Protein AF-A0A8B6CB28-F1 (afdb_monomer)

Structure (mmCIF, N/CA/C/O backbone):
data_AF-A0A8B6CB28-F1
#
_entry.id   AF-A0A8B6CB28-F1
#
loop_
_atom_site.group_PDB
_atom_site.id
_atom_site.type_symbol
_atom_site.label_atom_id
_atom_site.label_alt_id
_atom_site.label_comp_id
_atom_site.label_asym_id
_atom_site.label_entity_id
_atom_site.label_seq_id
_atom_site.pdbx_PDB_ins_code
_atom_site.Cartn_x
_atom_site.Cartn_y
_atom_site.Cartn_z
_atom_site.occupancy
_atom_site.B_iso_or_equiv
_atom_site.auth_seq_id
_atom_site.auth_comp_id
_atom_site.auth_asym_id
_atom_site.auth_atom_id
_atom_site.pdbx_PDB_model_num
ATOM 1 N N . ASN A 1 1 ? -16.140 3.407 -13.806 1.00 50.44 1 ASN A N 1
ATOM 2 C CA . ASN A 1 1 ? -14.870 2.655 -13.771 1.00 50.44 1 ASN A CA 1
ATOM 3 C C . ASN A 1 1 ? -13.727 3.597 -14.067 1.00 50.44 1 ASN A C 1
ATOM 5 O O . ASN A 1 1 ? -13.741 4.220 -15.118 1.00 50.44 1 ASN A O 1
ATOM 9 N N . GLN A 1 2 ? -12.810 3.762 -13.114 1.00 63.69 2 GLN A N 1
ATOM 10 C CA . GLN A 1 2 ? -11.542 4.458 -13.344 1.00 63.69 2 GLN A CA 1
ATOM 11 C C . GLN A 1 2 ? -10.572 3.518 -14.065 1.00 63.69 2 GLN A C 1
ATOM 13 O O . GLN A 1 2 ? -10.638 2.303 -13.870 1.00 63.69 2 GLN A O 1
ATOM 18 N N . THR A 1 3 ? -9.690 4.079 -14.887 1.00 70.19 3 THR A N 1
ATOM 19 C CA . THR A 1 3 ? -8.712 3.310 -15.660 1.00 70.19 3 THR A CA 1
ATOM 20 C C . THR A 1 3 ? -7.549 2.896 -14.762 1.00 70.19 3 THR A C 1
ATOM 22 O O . THR A 1 3 ? -6.880 3.745 -14.175 1.00 70.19 3 THR A O 1
ATOM 25 N N . GLN A 1 4 ? -7.318 1.589 -14.655 1.00 79.12 4 GLN A N 1
ATOM 26 C CA . GLN A 1 4 ? -6.137 1.024 -14.010 1.00 79.12 4 GLN A CA 1
ATOM 27 C C . GLN A 1 4 ? -4.908 1.263 -14.885 1.00 79.12 4 GLN A C 1
ATOM 29 O O . GLN A 1 4 ? -4.972 1.108 -16.107 1.00 79.12 4 GLN A O 1
ATOM 34 N N . THR A 1 5 ? -3.789 1.606 -14.261 1.00 82.12 5 THR A N 1
ATOM 35 C CA . THR A 1 5 ? -2.498 1.718 -14.938 1.00 82.12 5 THR A CA 1
ATOM 36 C C . THR A 1 5 ? -1.550 0.642 -14.430 1.00 82.12 5 THR A C 1
ATOM 38 O O . THR A 1 5 ? -1.685 0.162 -13.310 1.00 82.12 5 THR A O 1
ATOM 41 N N . ILE A 1 6 ? -0.584 0.240 -15.243 1.00 83.81 6 ILE A N 1
ATOM 42 C CA . ILE A 1 6 ? 0.462 -0.712 -14.875 1.00 83.81 6 ILE A CA 1
ATOM 43 C C . ILE A 1 6 ? 1.799 0.016 -14.921 1.00 83.81 6 ILE A C 1
ATOM 45 O O . ILE A 1 6 ? 2.093 0.733 -15.876 1.00 83.81 6 ILE A O 1
ATOM 49 N N . ALA A 1 7 ? 2.620 -0.173 -13.895 1.00 84.62 7 ALA A N 1
ATOM 50 C CA . ALA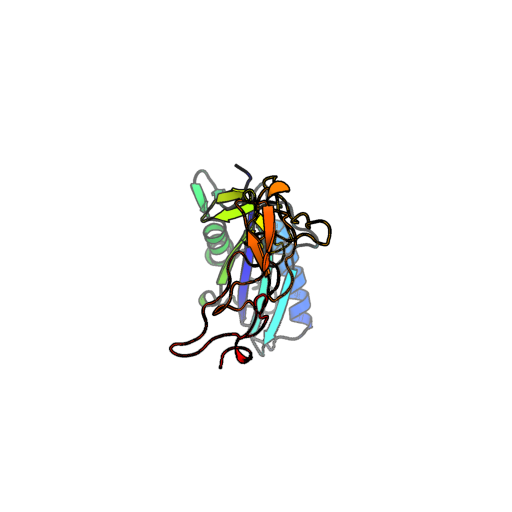 A 1 7 ? 4.046 0.075 -13.998 1.00 84.62 7 ALA A CA 1
ATOM 51 C C . ALA A 1 7 ? 4.736 -1.234 -14.388 1.00 84.62 7 ALA A C 1
ATOM 53 O O . ALA A 1 7 ? 4.624 -2.228 -13.672 1.00 84.62 7 ALA A O 1
ATOM 54 N N . LEU A 1 8 ? 5.429 -1.244 -15.522 1.00 86.81 8 LEU A N 1
ATOM 55 C CA . LEU A 1 8 ? 6.263 -2.375 -15.909 1.00 86.81 8 LEU A CA 1
ATOM 56 C C . LEU A 1 8 ? 7.677 -2.181 -15.398 1.00 86.81 8 LEU A C 1
ATOM 58 O O . LEU A 1 8 ? 8.276 -1.146 -15.668 1.00 86.81 8 LEU A O 1
ATOM 62 N N . THR A 1 9 ? 8.232 -3.192 -14.739 1.00 89.50 9 THR A N 1
ATOM 63 C CA . THR A 1 9 ? 9.663 -3.262 -14.441 1.00 89.50 9 THR A CA 1
ATOM 64 C C . THR A 1 9 ? 10.279 -4.384 -15.252 1.00 89.50 9 THR A C 1
ATOM 66 O O . THR A 1 9 ? 9.886 -5.540 -15.125 1.00 89.50 9 THR A O 1
ATOM 69 N N . ILE A 1 10 ? 11.237 -4.036 -16.101 1.00 90.44 10 ILE A N 1
ATOM 70 C CA . ILE A 1 10 ? 11.936 -4.987 -16.956 1.00 90.44 10 ILE A CA 1
ATOM 71 C C . ILE A 1 10 ? 13.371 -5.124 -16.467 1.00 90.44 10 ILE A C 1
ATOM 73 O O . ILE A 1 10 ? 14.025 -4.115 -16.196 1.00 90.44 10 ILE A O 1
ATOM 77 N N . LYS A 1 11 ? 13.854 -6.362 -16.354 1.00 92.69 11 LYS A N 1
ATOM 78 C CA . LYS A 1 11 ? 15.251 -6.680 -16.036 1.00 92.69 11 LYS A CA 1
ATOM 79 C C . LYS A 1 11 ? 15.823 -7.580 -17.115 1.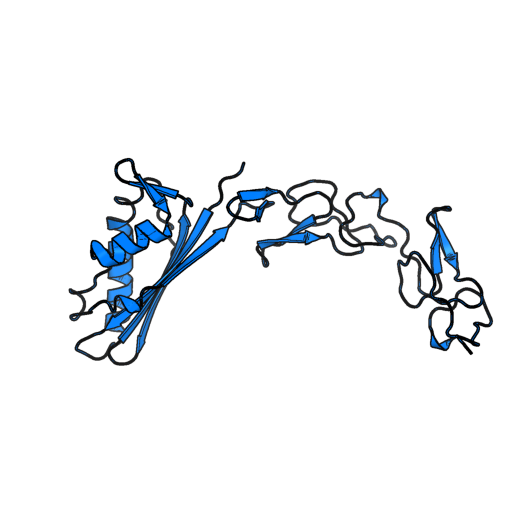00 92.69 11 LYS A C 1
ATOM 81 O O . LYS A 1 11 ? 15.134 -8.465 -17.615 1.00 92.69 11 LYS A O 1
ATOM 86 N N . ILE A 1 12 ? 17.058 -7.296 -17.501 1.00 92.25 12 ILE A N 1
ATOM 87 C CA . ILE A 1 12 ? 17.737 -7.925 -18.625 1.00 92.25 12 ILE A CA 1
ATOM 88 C C . ILE A 1 12 ? 19.226 -8.017 -18.315 1.00 92.25 12 ILE A C 1
ATOM 90 O O . ILE A 1 12 ? 19.828 -7.018 -17.927 1.00 92.25 12 ILE A O 1
ATOM 94 N N . THR A 1 13 ? 19.841 -9.164 -18.574 1.00 92.00 13 THR A N 1
ATOM 95 C CA . THR A 1 13 ? 21.292 -9.333 -18.518 1.00 92.00 13 THR A CA 1
ATOM 96 C C . THR A 1 13 ? 21.882 -9.339 -19.929 1.00 92.00 13 THR A C 1
ATOM 98 O O . THR A 1 13 ? 21.402 -10.019 -20.839 1.00 92.00 13 THR A O 1
ATOM 101 N N . TYR A 1 14 ? 22.961 -8.580 -20.108 1.00 89.81 14 TYR A N 1
ATOM 102 C CA . TYR A 1 14 ? 23.771 -8.576 -21.323 1.00 89.81 14 TYR A CA 1
ATOM 103 C C . TYR A 1 14 ? 25.140 -9.178 -21.050 1.00 89.81 14 TYR A C 1
ATOM 105 O O . TYR A 1 14 ? 25.745 -8.904 -20.015 1.00 89.81 14 TYR A O 1
ATOM 113 N N . LYS A 1 15 ? 25.660 -9.942 -22.006 1.00 90.00 15 LYS A N 1
ATOM 114 C CA . LYS A 1 15 ? 27.007 -10.505 -21.995 1.00 90.00 15 LYS A CA 1
ATOM 115 C C . LYS A 1 15 ? 27.909 -9.771 -22.977 1.00 90.00 15 LYS A C 1
ATOM 117 O O . LYS A 1 15 ? 27.537 -9.531 -24.122 1.00 90.00 15 LYS A O 1
ATOM 122 N N . PHE A 1 16 ? 29.125 -9.473 -22.546 1.00 86.00 16 PHE A N 1
ATOM 123 C CA . PHE A 1 16 ? 30.128 -8.743 -23.309 1.00 86.00 16 PHE A CA 1
ATOM 124 C C . PHE A 1 16 ? 31.320 -9.644 -23.624 1.00 86.00 16 PHE A C 1
ATOM 126 O O . PHE A 1 16 ? 31.651 -10.564 -22.875 1.00 86.00 16 PHE A O 1
ATOM 133 N N . ALA A 1 17 ? 32.000 -9.355 -24.734 1.00 82.75 17 ALA A N 1
ATOM 134 C CA . ALA A 1 17 ? 33.274 -9.996 -25.064 1.00 82.75 17 ALA A CA 1
ATOM 135 C C . ALA A 1 17 ? 34.439 -9.476 -24.198 1.00 82.75 17 ALA A C 1
ATOM 137 O O . ALA A 1 17 ? 35.500 -10.093 -24.146 1.00 82.75 17 ALA A O 1
ATOM 138 N N . VAL A 1 18 ? 34.238 -8.337 -23.530 1.00 82.56 18 VAL A N 1
ATOM 139 C CA . VAL A 1 18 ? 35.213 -7.644 -22.682 1.00 82.56 18 VAL A CA 1
ATOM 140 C C . VAL A 1 18 ? 34.617 -7.356 -21.304 1.00 82.56 18 VAL A C 1
ATOM 142 O O . VAL A 1 18 ? 33.414 -7.501 -21.095 1.00 82.56 18 VAL A O 1
ATOM 145 N N . ILE A 1 19 ? 35.458 -6.950 -20.353 1.00 85.88 19 ILE A N 1
ATOM 146 C CA . ILE A 1 19 ? 35.006 -6.564 -19.012 1.00 85.88 19 ILE A CA 1
ATOM 147 C C . ILE A 1 19 ? 34.136 -5.305 -19.108 1.00 85.88 19 ILE A C 1
ATOM 149 O O . ILE A 1 19 ? 34.515 -4.319 -19.740 1.00 85.88 19 ILE A O 1
ATOM 153 N N . CYS A 1 20 ? 32.978 -5.348 -18.457 1.00 83.06 20 CYS A N 1
ATOM 154 C CA . CYS A 1 20 ? 32.066 -4.229 -18.313 1.00 83.06 20 CYS A CA 1
ATOM 155 C C . CYS A 1 20 ? 32.672 -3.191 -17.352 1.00 83.06 20 CYS A C 1
ATOM 157 O O . CYS A 1 20 ? 32.973 -3.504 -16.201 1.00 83.06 20 CYS A O 1
ATOM 159 N N . ILE A 1 21 ? 32.861 -1.965 -17.837 1.00 81.94 21 ILE A N 1
ATOM 160 C CA . ILE A 1 21 ? 33.414 -0.810 -17.122 1.00 81.94 21 ILE A CA 1
ATOM 161 C C . ILE A 1 21 ? 32.385 0.326 -17.113 1.00 81.94 21 ILE A C 1
ATOM 163 O O . ILE A 1 21 ? 31.435 0.312 -17.897 1.00 81.94 21 ILE A O 1
ATOM 167 N N . ASP A 1 22 ? 32.597 1.352 -16.291 1.00 78.25 22 ASP A N 1
ATOM 168 C CA . ASP A 1 22 ? 31.641 2.458 -16.119 1.00 78.25 22 ASP A CA 1
ATOM 169 C C . ASP A 1 22 ? 31.308 3.208 -17.422 1.00 78.25 22 ASP A C 1
ATOM 171 O O . ASP A 1 22 ? 30.167 3.617 -17.632 1.00 78.25 22 ASP A O 1
ATOM 175 N N . ALA A 1 23 ? 32.255 3.297 -18.362 1.00 76.19 23 ALA A N 1
ATOM 176 C CA . ALA A 1 23 ? 32.001 3.865 -19.689 1.00 76.19 23 ALA A CA 1
ATOM 177 C C . ALA A 1 23 ? 30.960 3.060 -20.500 1.00 76.19 23 ALA A C 1
ATOM 179 O O . ALA A 1 23 ? 30.224 3.624 -21.310 1.00 76.19 23 ALA A O 1
ATOM 180 N N . PHE A 1 24 ? 30.858 1.740 -20.284 1.00 75.88 24 PHE A N 1
ATOM 181 C CA . PHE A 1 24 ? 29.790 0.933 -20.881 1.00 75.88 24 PHE A CA 1
ATOM 182 C C . PHE A 1 24 ? 28.453 1.195 -20.209 1.00 75.88 24 PHE A C 1
ATOM 184 O O . PHE A 1 24 ? 27.454 1.318 -20.911 1.00 75.88 24 PHE A O 1
ATOM 191 N N . LYS A 1 25 ? 28.427 1.357 -18.884 1.00 75.88 25 LYS A N 1
ATOM 192 C CA . LYS A 1 25 ? 27.211 1.720 -18.149 1.00 75.88 25 LYS A CA 1
ATOM 193 C C . LYS A 1 25 ? 26.599 3.025 -18.673 1.00 75.88 25 LYS A C 1
ATOM 195 O O . LYS A 1 25 ? 25.397 3.072 -18.921 1.00 75.88 25 LYS A O 1
ATOM 200 N N . GLU A 1 26 ? 27.409 4.060 -18.888 1.00 79.38 26 GLU A N 1
ATOM 201 C CA . GLU A 1 26 ? 26.938 5.351 -19.410 1.00 79.38 26 GLU A CA 1
ATOM 202 C C . GLU A 1 26 ? 26.403 5.242 -20.850 1.00 79.38 26 GLU A C 1
ATOM 204 O O . GLU A 1 26 ? 25.316 5.743 -21.158 1.00 79.38 26 GLU A O 1
ATOM 209 N N . ASN A 1 27 ? 27.102 4.496 -21.714 1.00 79.06 27 ASN A N 1
ATOM 210 C CA . ASN A 1 27 ? 26.652 4.231 -23.083 1.00 79.06 27 ASN A CA 1
ATOM 211 C C . ASN A 1 27 ? 25.367 3.393 -23.137 1.00 79.06 27 ASN A C 1
ATOM 213 O O . ASN A 1 27 ? 24.487 3.685 -23.948 1.00 79.06 27 ASN A O 1
ATOM 217 N N . ILE A 1 28 ? 25.230 2.377 -22.278 1.00 75.88 28 ILE A N 1
ATOM 218 C CA . ILE A 1 28 ? 24.012 1.562 -22.165 1.00 75.88 28 ILE A CA 1
ATOM 219 C C . ILE A 1 28 ? 22.854 2.440 -21.710 1.00 75.88 28 ILE A C 1
ATOM 221 O O . ILE A 1 28 ? 21.811 2.423 -22.349 1.00 75.88 28 ILE A O 1
ATOM 225 N N . ASN A 1 29 ? 23.038 3.253 -20.670 1.00 78.00 29 ASN A N 1
ATOM 226 C CA . ASN A 1 29 ? 21.993 4.148 -20.176 1.00 78.00 29 ASN A CA 1
ATOM 227 C C . ASN A 1 29 ? 21.534 5.151 -21.244 1.00 78.00 29 ASN A C 1
ATOM 229 O O . ASN A 1 29 ? 20.334 5.386 -21.383 1.00 78.00 29 ASN A O 1
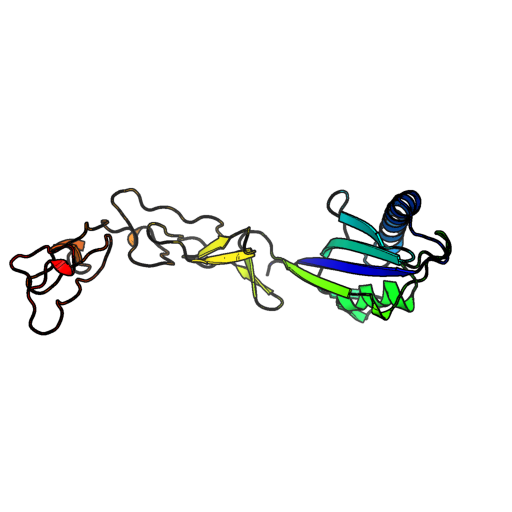ATOM 233 N N . THR A 1 30 ? 22.466 5.714 -22.014 1.00 80.62 30 THR A N 1
ATOM 234 C CA . THR A 1 30 ? 22.149 6.665 -23.090 1.00 80.62 30 THR A CA 1
ATOM 235 C C . THR A 1 30 ? 21.413 5.969 -24.237 1.00 80.62 30 THR A C 1
ATOM 237 O O . THR A 1 30 ? 20.308 6.366 -24.605 1.00 80.62 30 THR A O 1
ATOM 240 N N . THR A 1 31 ? 21.963 4.856 -24.733 1.00 79.69 31 THR A N 1
ATOM 241 C CA . THR A 1 31 ? 21.389 4.098 -25.859 1.00 79.69 31 THR A CA 1
ATOM 242 C C . THR A 1 31 ? 20.041 3.469 -25.502 1.00 79.69 31 THR A C 1
ATOM 244 O O . THR A 1 31 ? 19.147 3.406 -26.344 1.00 79.69 31 THR A O 1
ATOM 247 N N . LEU A 1 32 ? 19.874 2.995 -24.263 1.00 77.38 32 LEU A N 1
ATOM 248 C CA . LEU A 1 32 ? 18.609 2.475 -23.745 1.00 77.38 32 LEU A CA 1
ATOM 249 C C . LEU A 1 32 ? 17.552 3.575 -23.742 1.00 77.38 32 LEU A C 1
ATOM 251 O O . LEU A 1 32 ? 16.462 3.364 -24.265 1.00 77.38 32 LEU A O 1
ATOM 255 N N . GLY A 1 33 ? 17.886 4.753 -23.209 1.00 74.19 33 GLY A N 1
ATOM 256 C CA . GLY A 1 33 ? 16.994 5.908 -23.220 1.00 74.19 33 GLY A CA 1
ATOM 257 C C . GLY A 1 33 ? 16.542 6.268 -24.635 1.00 74.19 33 GLY A C 1
ATOM 258 O O . GLY A 1 33 ? 15.348 6.447 -24.860 1.00 74.19 33 GLY A O 1
ATOM 259 N N . ASP A 1 34 ? 17.465 6.314 -25.596 1.00 78.75 34 ASP A N 1
ATOM 260 C CA . ASP A 1 34 ? 17.146 6.647 -26.987 1.00 78.75 34 ASP A CA 1
ATOM 261 C C . ASP A 1 34 ? 16.283 5.576 -27.658 1.00 78.75 34 ASP A C 1
ATOM 263 O O . ASP A 1 34 ? 15.243 5.905 -28.222 1.00 78.75 34 ASP A O 1
ATOM 267 N N . LYS A 1 35 ? 16.633 4.290 -27.526 1.00 76.88 35 LYS A N 1
ATOM 268 C CA . LYS A 1 35 ? 15.836 3.182 -28.080 1.00 76.88 35 LYS A CA 1
ATOM 269 C C . LYS A 1 35 ? 14.435 3.110 -27.489 1.00 76.88 35 LYS A C 1
ATOM 271 O O . LYS A 1 35 ? 13.480 2.842 -28.216 1.00 76.88 35 LYS A O 1
ATOM 276 N N . LEU A 1 36 ? 14.299 3.347 -26.184 1.00 76.00 36 LEU A N 1
ATOM 277 C CA . LEU A 1 36 ? 12.993 3.408 -25.536 1.00 76.00 36 LEU A CA 1
ATOM 278 C C . LEU A 1 36 ? 12.188 4.606 -26.064 1.00 76.00 36 LEU A C 1
ATOM 280 O O . LEU A 1 36 ? 11.010 4.447 -26.363 1.00 76.00 36 LEU A O 1
ATOM 284 N N . LYS A 1 37 ? 12.807 5.780 -26.243 1.00 73.69 37 LYS A N 1
ATOM 285 C CA . LYS A 1 37 ? 12.134 6.976 -26.786 1.00 73.69 37 LYS A CA 1
ATOM 286 C C . LYS A 1 37 ? 11.698 6.822 -28.233 1.00 73.69 37 LYS A C 1
ATOM 288 O O . LYS A 1 37 ? 10.643 7.334 -28.583 1.00 73.69 37 LYS A O 1
ATOM 293 N N . THR A 1 38 ? 12.508 6.191 -29.077 1.00 74.00 38 THR A N 1
ATOM 294 C CA . THR A 1 38 ? 12.210 6.088 -30.509 1.00 74.00 38 THR A CA 1
ATOM 295 C C . THR A 1 38 ? 11.249 4.948 -30.797 1.00 74.00 38 THR A C 1
ATOM 297 O O . THR A 1 38 ? 10.326 5.121 -31.579 1.00 74.00 38 THR A O 1
ATOM 300 N N . ASN A 1 39 ? 11.424 3.794 -30.148 1.00 71.94 39 ASN A N 1
ATOM 301 C CA . ASN A 1 39 ? 10.746 2.577 -30.584 1.00 71.94 39 ASN A CA 1
ATOM 302 C C . ASN A 1 39 ? 9.452 2.285 -29.813 1.00 71.94 39 ASN A C 1
ATOM 304 O O . ASN A 1 39 ? 8.550 1.661 -30.372 1.00 71.94 39 ASN A O 1
ATOM 308 N N . LEU A 1 40 ? 9.330 2.704 -28.542 1.00 69.88 40 LEU A N 1
ATOM 309 C CA . LEU A 1 40 ? 8.084 2.468 -27.799 1.00 69.88 40 LEU A CA 1
ATOM 310 C C . LEU A 1 40 ? 6.898 3.285 -28.319 1.00 69.88 40 LEU A C 1
ATOM 312 O O . LEU A 1 40 ? 5.822 2.700 -28.405 1.00 69.88 40 LEU A O 1
ATOM 316 N N . PRO A 1 41 ? 7.016 4.585 -28.650 1.00 66.81 41 PRO A N 1
ATOM 317 C CA . PRO A 1 41 ? 5.865 5.362 -29.116 1.00 66.81 41 PRO A CA 1
ATOM 318 C C . PRO A 1 41 ? 5.269 4.839 -30.427 1.00 66.81 41 PRO A C 1
ATOM 320 O O . PRO A 1 41 ? 4.050 4.842 -30.582 1.00 66.81 41 PRO A O 1
ATOM 323 N N . ASP A 1 42 ? 6.111 4.317 -31.325 1.00 65.62 42 ASP A N 1
ATOM 324 C CA . ASP A 1 42 ? 5.679 3.682 -32.577 1.00 65.62 42 ASP A CA 1
ATOM 325 C C . ASP A 1 42 ? 4.900 2.378 -32.326 1.00 65.62 42 ASP A C 1
ATOM 327 O O . ASP A 1 42 ? 3.989 2.021 -33.074 1.00 65.62 42 ASP A O 1
ATOM 331 N N . LYS A 1 43 ? 5.243 1.664 -31.247 1.00 64.75 43 LYS A N 1
ATOM 332 C CA . LYS A 1 43 ? 4.621 0.398 -30.824 1.00 64.75 43 LYS A CA 1
ATOM 333 C C . LYS A 1 43 ? 3.373 0.599 -29.963 1.00 64.75 43 LYS A C 1
ATOM 335 O O . LYS A 1 4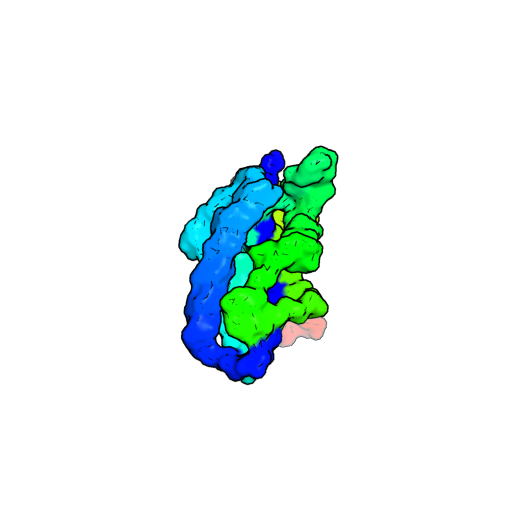3 ? 2.432 -0.190 -30.052 1.00 64.75 43 LYS A O 1
ATOM 340 N N . TRP A 1 44 ? 3.365 1.641 -29.136 1.00 67.81 44 TRP A N 1
ATOM 341 C CA . TRP A 1 44 ? 2.297 2.010 -28.207 1.00 67.81 44 TRP A CA 1
ATOM 342 C C . TRP A 1 44 ? 1.847 3.453 -28.415 1.00 67.81 44 TRP A C 1
ATOM 344 O O . TRP A 1 44 ? 2.194 4.339 -27.624 1.00 67.81 44 TRP A O 1
ATOM 354 N N . PRO A 1 45 ? 1.003 3.698 -29.432 1.00 56.78 45 PRO A N 1
ATOM 355 C CA . PRO A 1 45 ? 0.328 4.979 -29.563 1.00 56.78 45 PRO A CA 1
ATOM 356 C C . PRO A 1 45 ? -0.506 5.249 -28.301 1.00 56.78 45 PRO A C 1
ATOM 358 O O . PRO A 1 45 ? -1.416 4.491 -27.967 1.00 56.78 45 PRO A O 1
ATOM 361 N N . GLY A 1 46 ? -0.166 6.320 -27.576 1.00 52.75 46 GLY A N 1
ATOM 362 C CA . GLY A 1 46 ? -0.783 6.685 -26.292 1.00 52.75 46 GLY A CA 1
ATOM 363 C C . GLY A 1 46 ? 0.131 6.530 -25.073 1.00 52.75 46 GLY A C 1
ATOM 364 O O . GLY A 1 46 ? -0.237 6.968 -23.983 1.00 52.75 46 GLY A O 1
ATOM 365 N N . LEU A 1 47 ? 1.335 5.975 -25.246 1.00 59.50 47 LEU A N 1
ATOM 366 C CA . LEU A 1 47 ? 2.374 6.037 -24.229 1.00 59.50 47 LEU A CA 1
ATOM 367 C C . LEU A 1 47 ? 2.902 7.473 -24.117 1.00 59.50 47 LEU A C 1
ATOM 369 O O . LEU A 1 47 ? 3.706 7.918 -24.936 1.00 59.50 47 LEU A O 1
ATOM 373 N N . LEU A 1 48 ? 2.466 8.210 -23.095 1.00 56.38 48 LEU A N 1
ATOM 374 C CA . LEU A 1 48 ? 3.136 9.454 -22.725 1.00 56.38 48 LEU A CA 1
ATOM 375 C C . LEU A 1 48 ? 4.560 9.098 -22.303 1.00 56.38 48 LEU A C 1
ATOM 377 O O . LEU A 1 48 ? 4.748 8.313 -21.373 1.00 56.38 48 LEU A O 1
ATOM 381 N N . TRP A 1 49 ? 5.558 9.659 -22.991 1.00 61.62 49 TRP A N 1
ATOM 382 C CA . TRP A 1 49 ? 6.941 9.534 -22.554 1.00 61.62 49 TRP A CA 1
ATOM 383 C C . TRP A 1 49 ? 7.021 10.034 -21.109 1.00 61.62 49 TRP A C 1
ATOM 385 O O . TRP A 1 49 ? 6.852 11.218 -20.830 1.00 61.62 49 TRP A O 1
ATOM 395 N N . CYS A 1 50 ? 7.265 9.099 -20.201 1.00 63.84 50 CYS A N 1
ATOM 396 C CA . CYS A 1 50 ? 7.415 9.255 -18.755 1.00 63.84 50 CYS A CA 1
ATOM 397 C C . CYS A 1 50 ? 8.423 10.342 -18.334 1.00 63.84 50 CYS A C 1
ATOM 399 O O . CYS A 1 50 ? 8.472 10.700 -17.159 1.00 63.84 50 CYS A O 1
ATOM 401 N N . GLY A 1 51 ? 9.234 10.885 -19.250 1.00 69.31 51 GLY A N 1
ATOM 402 C CA . GLY A 1 51 ? 10.167 11.970 -18.955 1.00 69.31 51 GLY A CA 1
ATOM 403 C C . GLY A 1 51 ? 11.168 11.550 -17.881 1.00 69.31 51 GLY A C 1
ATOM 404 O O . GLY A 1 51 ? 11.852 10.543 -18.037 1.00 69.31 51 GLY A O 1
ATOM 405 N N . SER A 1 52 ? 11.226 12.306 -16.783 1.00 65.56 52 SER A N 1
ATOM 406 C CA . SER A 1 52 ? 12.039 11.990 -15.602 1.00 65.56 52 SER A CA 1
ATOM 407 C C . SER A 1 52 ? 11.481 10.858 -14.728 1.00 65.56 52 SER A C 1
ATOM 409 O O . SER A 1 52 ? 12.155 10.438 -13.794 1.00 65.56 52 SER A O 1
ATOM 411 N N . GLN A 1 53 ? 10.265 10.364 -14.993 1.00 68.44 53 GLN A N 1
ATOM 412 C CA . GLN A 1 53 ? 9.658 9.266 -14.231 1.00 68.44 53 GLN A CA 1
ATOM 413 C C . GLN A 1 53 ? 10.101 7.879 -14.703 1.00 68.44 53 GLN A C 1
ATOM 415 O O . GLN A 1 53 ? 9.893 6.906 -13.980 1.00 68.44 53 GLN A O 1
ATOM 420 N N . CYS A 1 54 ? 10.705 7.768 -15.889 1.00 71.12 54 CYS A N 1
ATOM 421 C CA . CYS A 1 54 ? 11.385 6.536 -16.260 1.00 71.12 54 CYS A CA 1
ATOM 422 C C . CYS A 1 54 ? 12.750 6.494 -15.604 1.00 71.12 54 CYS A C 1
ATOM 424 O O . CYS A 1 54 ? 13.610 7.334 -15.861 1.00 71.12 54 CYS A O 1
ATOM 426 N N . VAL A 1 55 ? 12.936 5.477 -14.776 1.00 74.50 55 VAL A N 1
ATOM 427 C CA . VAL A 1 55 ? 14.204 5.194 -14.124 1.00 74.50 55 VAL A CA 1
ATOM 428 C C . VAL A 1 55 ? 14.780 3.959 -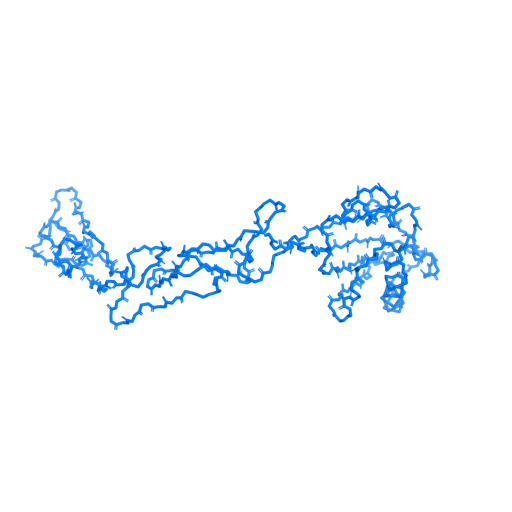14.784 1.00 74.50 55 VAL A C 1
ATOM 430 O O . VAL A 1 55 ? 14.082 2.959 -14.961 1.00 74.50 55 VAL A O 1
ATOM 433 N N . TRP A 1 56 ? 16.053 4.030 -15.146 1.00 83.19 56 TRP A N 1
ATOM 434 C CA . TRP A 1 56 ? 16.814 2.880 -15.594 1.00 83.19 56 TRP A CA 1
ATOM 435 C C . TRP A 1 56 ? 18.173 2.856 -14.915 1.00 83.19 56 TRP A C 1
ATOM 437 O O . TRP A 1 56 ? 18.744 3.890 -14.570 1.00 83.19 56 TRP A O 1
ATOM 447 N N . ASN A 1 57 ? 18.678 1.652 -14.702 1.00 83.88 57 ASN A N 1
ATOM 448 C CA . ASN A 1 57 ? 19.970 1.419 -14.094 1.00 83.88 57 ASN A CA 1
ATOM 449 C C . ASN A 1 57 ? 20.651 0.250 -14.794 1.00 83.88 57 ASN A C 1
ATOM 451 O O . ASN A 1 57 ? 20.021 -0.778 -15.036 1.00 83.88 57 ASN A O 1
ATOM 455 N N . ALA A 1 58 ? 21.942 0.412 -15.057 1.00 85.94 58 ALA A N 1
ATOM 456 C CA . ALA A 1 58 ? 22.821 -0.643 -15.522 1.00 85.94 58 ALA A CA 1
ATOM 457 C C . ALA A 1 58 ? 23.917 -0.888 -14.475 1.00 85.94 58 ALA A C 1
ATOM 459 O O . ALA A 1 58 ? 24.538 0.052 -13.968 1.00 85.94 58 ALA A O 1
ATOM 460 N N . GLU A 1 59 ? 24.154 -2.152 -14.149 1.00 89.38 59 GLU A N 1
ATOM 461 C CA . GLU A 1 59 ? 25.161 -2.599 -13.191 1.00 89.38 59 GLU A CA 1
ATOM 462 C C . GLU A 1 59 ? 26.104 -3.596 -13.870 1.00 89.38 59 GLU A C 1
ATOM 464 O O . GLU A 1 59 ? 25.686 -4.662 -14.315 1.00 89.38 59 GLU A O 1
ATOM 469 N N . CYS A 1 60 ? 27.386 -3.244 -13.966 1.00 88.44 60 CYS A N 1
ATOM 470 C CA . CYS A 1 60 ? 28.411 -4.118 -14.528 1.00 88.44 60 CYS A CA 1
ATOM 471 C C . CYS A 1 60 ? 28.815 -5.215 -13.531 1.00 88.44 60 CYS A C 1
ATOM 473 O O . CYS A 1 60 ? 29.101 -4.937 -12.368 1.00 88.44 60 CYS A O 1
ATOM 475 N N . ARG A 1 61 ? 28.924 -6.455 -14.013 1.00 89.44 61 ARG A N 1
ATOM 476 C CA . ARG A 1 61 ? 29.369 -7.637 -13.263 1.00 89.44 61 ARG A CA 1
ATOM 477 C C . ARG A 1 61 ? 30.330 -8.473 -14.104 1.00 89.44 61 ARG A C 1
ATOM 479 O O . ARG A 1 61 ? 29.933 -9.397 -14.812 1.00 89.44 61 ARG A O 1
ATOM 486 N N . GLY A 1 62 ? 31.620 -8.144 -14.044 1.00 89.12 62 GLY A N 1
ATOM 487 C CA . GLY A 1 62 ? 32.643 -8.829 -14.838 1.00 89.12 62 GLY A CA 1
ATOM 488 C C . GLY A 1 62 ? 32.384 -8.647 -16.334 1.00 89.12 62 GLY A C 1
ATOM 489 O O . GLY A 1 62 ? 32.431 -7.527 -16.826 1.00 89.12 62 GLY A O 1
ATOM 490 N N . THR A 1 63 ? 32.093 -9.724 -17.062 1.00 90.25 63 THR A N 1
ATOM 491 C CA . THR A 1 63 ? 31.724 -9.675 -18.492 1.00 90.25 63 THR A CA 1
ATOM 492 C C . THR A 1 63 ? 30.214 -9.581 -18.727 1.00 90.25 63 THR A C 1
ATOM 494 O O . THR A 1 63 ? 29.759 -9.836 -19.839 1.00 90.25 63 THR A O 1
ATOM 497 N N . TYR A 1 64 ? 29.426 -9.257 -17.701 1.00 90.19 64 TYR A N 1
ATOM 498 C CA . TYR A 1 64 ? 27.977 -9.087 -17.793 1.00 90.19 64 TYR A CA 1
ATOM 499 C C . TYR A 1 64 ? 27.551 -7.677 -17.375 1.00 90.19 64 TYR A C 1
ATOM 501 O O . TYR A 1 64 ? 28.279 -6.996 -16.652 1.00 90.19 64 TYR A O 1
ATOM 509 N N . ALA A 1 65 ? 26.369 -7.249 -17.809 1.00 89.75 65 ALA A N 1
ATOM 510 C CA . ALA A 1 65 ? 25.687 -6.077 -17.276 1.00 89.75 65 ALA A CA 1
ATOM 511 C C . ALA A 1 65 ? 24.214 -6.391 -17.025 1.00 89.75 65 ALA A C 1
ATOM 513 O O . ALA A 1 65 ? 23.509 -6.800 -17.948 1.00 89.75 65 ALA A O 1
ATOM 514 N N . ASP A 1 66 ? 23.760 -6.145 -15.803 1.00 90.69 66 ASP A N 1
ATOM 515 C CA . ASP A 1 66 ? 22.354 -6.228 -15.430 1.00 90.69 66 ASP A CA 1
ATOM 516 C C . ASP A 1 66 ? 21.715 -4.858 -15.655 1.00 90.69 66 ASP A C 1
ATOM 518 O O . ASP A 1 66 ? 22.111 -3.857 -15.058 1.00 90.69 66 ASP A O 1
ATOM 522 N N . VAL A 1 67 ? 20.738 -4.804 -16.549 1.00 89.44 67 VAL A N 1
ATOM 523 C CA . VAL A 1 67 ? 20.006 -3.599 -16.927 1.00 89.44 67 VAL A CA 1
ATOM 524 C C . VAL A 1 67 ? 18.580 -3.730 -16.428 1.00 89.44 67 VAL A C 1
ATOM 526 O O . VAL A 1 67 ? 17.907 -4.728 -16.671 1.00 89.44 67 VAL A O 1
ATOM 529 N N . SER A 1 68 ? 18.103 -2.700 -15.748 1.00 90.06 68 SER A N 1
ATOM 530 C CA . SER A 1 68 ? 16.728 -2.601 -15.277 1.00 90.06 68 SER A CA 1
ATOM 531 C C . SER A 1 68 ? 16.126 -1.276 -15.706 1.00 90.06 68 SER A C 1
ATOM 533 O O . SER A 1 68 ? 16.816 -0.257 -15.696 1.00 90.06 68 SER A O 1
ATOM 535 N N . PHE A 1 69 ? 14.854 -1.276 -16.089 1.00 87.31 69 PHE A N 1
ATOM 536 C CA . PHE A 1 69 ? 14.116 -0.046 -16.351 1.00 87.31 69 PHE A CA 1
ATOM 537 C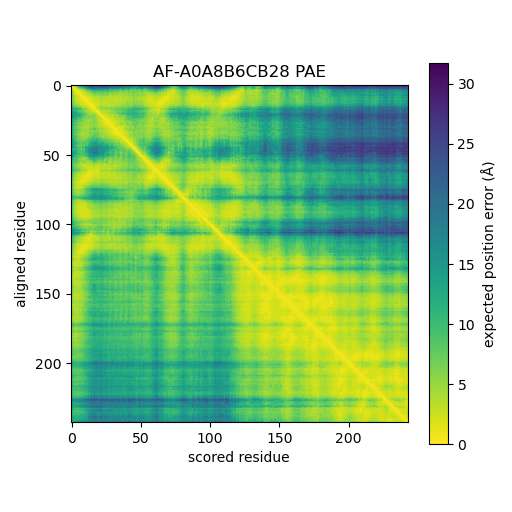 C . PHE A 1 69 ? 12.643 -0.193 -15.987 1.00 87.31 69 PHE A C 1
ATOM 539 O O . PHE A 1 69 ? 12.053 -1.265 -16.140 1.00 87.31 69 PHE A O 1
ATOM 546 N N . THR A 1 70 ? 12.054 0.899 -15.504 1.00 85.62 70 THR A N 1
ATOM 547 C CA . THR A 1 70 ? 10.650 0.948 -15.094 1.00 85.62 70 THR A CA 1
ATOM 548 C C . THR A 1 70 ? 9.877 1.949 -15.943 1.00 85.62 70 THR A C 1
ATOM 550 O O . THR A 1 70 ? 10.257 3.114 -16.052 1.00 85.62 70 THR A O 1
ATOM 553 N N . LEU A 1 71 ? 8.771 1.486 -16.524 1.00 83.00 71 LEU A N 1
ATOM 554 C CA . LEU A 1 71 ? 7.841 2.264 -17.334 1.00 83.00 71 LEU A CA 1
ATOM 555 C C . LEU A 1 71 ? 6.519 2.430 -16.564 1.00 83.00 71 LEU A C 1
ATOM 557 O O . LEU A 1 71 ? 5.749 1.470 -16.483 1.00 83.00 71 LEU A O 1
ATOM 561 N N . PRO A 1 72 ? 6.243 3.601 -15.966 1.00 82.19 72 PRO A N 1
ATOM 562 C CA . PRO A 1 72 ? 5.003 3.837 -15.232 1.00 82.19 72 PRO A CA 1
ATOM 563 C C . PRO A 1 72 ? 3.831 4.194 -16.161 1.00 82.19 72 PRO A C 1
ATOM 565 O O . PRO A 1 72 ? 4.023 4.698 -17.265 1.00 82.19 72 PRO A O 1
ATOM 568 N N . GLY A 1 73 ? 2.598 4.007 -15.676 1.00 76.81 73 GLY A N 1
ATOM 569 C CA . GLY A 1 73 ? 1.407 4.608 -16.291 1.00 76.81 73 GLY A CA 1
ATOM 570 C C . GLY A 1 73 ? 0.877 3.912 -17.551 1.00 76.81 73 GLY A C 1
ATOM 571 O O . GLY A 1 73 ? 0.148 4.531 -18.322 1.00 76.81 73 GLY A O 1
ATOM 572 N N . LEU A 1 74 ? 1.220 2.644 -17.775 1.00 77.50 74 LEU A N 1
ATOM 573 C CA . LEU A 1 74 ? 0.818 1.881 -18.960 1.00 77.50 74 LEU A CA 1
ATOM 574 C C . LEU A 1 74 ? -0.648 1.441 -18.878 1.00 77.50 74 LEU A C 1
ATOM 576 O O . LEU A 1 74 ? -1.139 1.092 -17.808 1.00 77.50 74 LEU A O 1
ATOM 580 N N . SER A 1 75 ? -1.352 1.405 -20.009 1.00 76.19 75 SER A N 1
ATOM 581 C CA . SER A 1 75 ? -2.699 0.811 -20.082 1.00 76.19 75 SER A CA 1
ATOM 582 C C . SER A 1 75 ? -2.600 -0.709 -20.117 1.00 76.19 75 SER A C 1
ATOM 584 O O . SER A 1 75 ? -1.835 -1.197 -20.928 1.00 76.19 75 SER A O 1
ATOM 586 N N . GLN A 1 76 ? -3.393 -1.464 -19.341 1.00 71.94 76 GLN A N 1
ATOM 587 C CA . GLN A 1 76 ? -3.254 -2.936 -19.221 1.00 71.94 76 GLN A CA 1
ATOM 588 C C . GLN A 1 76 ? -3.283 -3.728 -20.539 1.00 71.94 76 GLN A C 1
ATOM 590 O O . GLN A 1 76 ? -2.757 -4.840 -20.624 1.00 71.94 76 GLN A O 1
ATOM 595 N N . LYS A 1 77 ? -3.958 -3.190 -21.554 1.00 76.62 77 LYS A N 1
ATOM 596 C CA . LYS A 1 77 ? -4.123 -3.819 -22.860 1.00 76.62 77 LYS A CA 1
ATOM 597 C C . LYS A 1 77 ? -3.846 -2.805 -23.941 1.00 76.62 77 LYS A C 1
ATOM 599 O O . LYS A 1 77 ? -4.204 -1.634 -23.818 1.00 76.62 77 LYS A O 1
ATOM 604 N N . ILE A 1 78 ? -3.255 -3.292 -25.017 1.00 75.75 78 ILE A N 1
ATOM 605 C CA . ILE A 1 78 ? -2.832 -2.482 -26.148 1.00 75.75 78 ILE A CA 1
ATOM 606 C C . ILE A 1 78 ? -3.247 -3.167 -27.448 1.00 75.75 78 ILE A C 1
ATOM 608 O O . ILE A 1 78 ? -3.299 -4.395 -27.533 1.00 75.75 78 ILE A O 1
ATOM 612 N N . GLN A 1 79 ? -3.607 -2.363 -28.447 1.00 74.19 79 GLN A N 1
ATOM 613 C CA . GLN A 1 79 ? -4.018 -2.842 -29.765 1.00 74.19 79 GLN A CA 1
ATOM 614 C C . GLN A 1 79 ? -2.851 -2.701 -30.740 1.00 74.19 79 GLN A C 1
ATOM 616 O O . GLN A 1 79 ? -2.400 -1.587 -30.990 1.00 74.19 79 GLN A O 1
ATOM 621 N N . ILE A 1 80 ? -2.397 -3.811 -31.323 1.00 69.38 80 ILE A N 1
ATOM 622 C CA . ILE A 1 80 ? -1.413 -3.825 -32.415 1.00 69.38 80 ILE A CA 1
ATOM 623 C C . ILE A 1 80 ? -2.057 -4.552 -33.594 1.00 69.38 80 ILE A C 1
ATOM 625 O O . ILE A 1 80 ? -2.430 -5.718 -33.474 1.00 69.38 80 ILE A O 1
ATOM 629 N N . SER A 1 81 ? -2.211 -3.863 -34.730 1.00 71.00 81 SER A N 1
ATOM 630 C CA . SER A 1 81 ? -2.719 -4.444 -35.986 1.00 71.00 81 SER A CA 1
ATOM 631 C C . SER A 1 81 ? -4.005 -5.275 -35.813 1.00 71.00 81 SER A C 1
ATOM 633 O O . SER A 1 81 ? -4.092 -6.410 -36.277 1.00 71.00 81 SER A O 1
ATOM 635 N N . SER A 1 82 ? -4.994 -4.712 -35.106 1.00 75.19 82 SER A N 1
ATOM 636 C CA . SER A 1 82 ? -6.306 -5.329 -34.816 1.00 75.19 82 SER A CA 1
ATOM 637 C C . SER A 1 82 ? -6.292 -6.539 -33.869 1.00 75.19 82 SER A C 1
ATOM 639 O O . SER A 1 82 ? -7.318 -7.202 -33.713 1.00 75.19 82 SER A O 1
ATOM 641 N N . LYS A 1 83 ? -5.163 -6.824 -33.207 1.00 80.88 83 LYS A N 1
ATOM 642 C CA . LYS A 1 83 ? -5.061 -7.800 -32.115 1.00 80.88 83 LYS A CA 1
ATOM 643 C C . LYS A 1 83 ? -4.812 -7.097 -30.784 1.00 80.88 83 LYS A C 1
ATOM 645 O O . LYS A 1 83 ? -4.061 -6.126 -30.704 1.00 80.88 83 LYS A O 1
ATOM 650 N N . THR A 1 84 ? -5.430 -7.634 -29.735 1.00 81.25 84 THR A N 1
ATOM 651 C CA . THR A 1 84 ? -5.226 -7.171 -28.358 1.00 81.25 84 THR A CA 1
ATOM 652 C C . THR A 1 84 ? -4.100 -7.973 -27.731 1.00 81.25 84 THR A C 1
ATOM 654 O O . THR A 1 84 ? -4.181 -9.199 -27.721 1.00 81.25 84 THR A O 1
ATOM 657 N N . TYR A 1 85 ? -3.108 -7.291 -27.175 1.00 82.06 85 TYR A N 1
ATOM 658 C CA . TYR A 1 85 ? -2.048 -7.898 -26.374 1.00 82.06 85 TYR A CA 1
ATOM 659 C C . TYR A 1 85 ? -2.083 -7.323 -24.961 1.00 82.06 85 TYR A C 1
ATOM 661 O O . TYR A 1 85 ? -2.519 -6.183 -24.753 1.00 82.06 85 TYR A O 1
ATOM 669 N N . THR A 1 86 ? -1.613 -8.097 -23.987 1.00 84.62 86 THR A N 1
ATOM 670 C CA . THR A 1 86 ? -1.215 -7.524 -22.699 1.00 84.62 86 THR A CA 1
ATOM 671 C C . THR A 1 86 ? 0.062 -6.709 -22.874 1.00 84.62 86 THR A C 1
ATOM 673 O O . THR A 1 86 ? 0.847 -6.909 -23.808 1.00 84.62 86 THR A O 1
ATOM 676 N N . VAL A 1 87 ? 0.278 -5.771 -21.960 1.00 81.25 87 VAL A N 1
ATOM 677 C CA . VAL A 1 87 ? 1.481 -4.935 -21.947 1.00 81.25 87 VAL A CA 1
ATOM 678 C C . VAL A 1 87 ? 2.740 -5.801 -21.848 1.00 81.25 87 VAL A C 1
ATOM 680 O O . VAL A 1 87 ? 3.702 -5.587 -22.587 1.00 81.25 87 VAL A O 1
ATOM 683 N N . LYS A 1 88 ? 2.705 -6.827 -20.991 1.00 86.12 88 LYS A N 1
ATOM 684 C CA . LYS A 1 88 ? 3.773 -7.816 -20.850 1.00 86.12 88 LYS A CA 1
ATOM 685 C C . LYS A 1 88 ? 4.063 -8.585 -22.137 1.00 86.12 88 LYS A C 1
ATOM 687 O O . LYS A 1 88 ? 5.222 -8.663 -22.535 1.00 86.12 88 LYS A O 1
ATOM 692 N N . GLU A 1 89 ? 3.044 -9.124 -22.805 1.00 87.00 89 GLU A N 1
ATOM 693 C CA . GLU A 1 89 ? 3.223 -9.867 -24.064 1.00 87.00 89 GLU A CA 1
ATOM 694 C C . GLU A 1 89 ? 3.872 -9.002 -25.143 1.00 87.00 89 GLU A C 1
ATOM 696 O O . GLU A 1 89 ? 4.827 -9.418 -25.795 1.00 87.00 89 GLU A O 1
ATOM 701 N N . ALA A 1 90 ? 3.383 -7.775 -25.306 1.00 84.38 90 ALA A N 1
ATOM 702 C CA . ALA A 1 90 ? 3.910 -6.860 -26.304 1.00 84.38 90 ALA A CA 1
ATOM 703 C C . ALA A 1 90 ? 5.351 -6.429 -26.004 1.00 84.38 90 ALA A C 1
ATOM 705 O O . ALA A 1 90 ? 6.163 -6.332 -26.924 1.00 84.38 90 ALA A O 1
ATOM 706 N N . MET A 1 91 ? 5.689 -6.235 -24.725 1.00 85.69 91 MET A N 1
ATOM 707 C CA . MET A 1 91 ? 7.058 -5.941 -24.308 1.00 85.69 91 MET A CA 1
ATOM 708 C C . MET A 1 91 ? 8.003 -7.118 -24.585 1.00 85.69 91 MET A C 1
ATOM 710 O O . MET A 1 91 ? 9.102 -6.916 -25.094 1.00 85.69 91 MET A O 1
ATOM 714 N N . LEU A 1 92 ? 7.574 -8.354 -24.316 1.00 88.44 92 LEU A N 1
ATOM 715 C CA . LEU A 1 92 ? 8.373 -9.548 -24.613 1.00 88.44 92 LEU A CA 1
ATOM 716 C C . LEU A 1 92 ? 8.624 -9.711 -26.118 1.00 88.44 92 LEU A C 1
ATOM 718 O O . LEU A 1 92 ? 9.754 -9.985 -26.517 1.00 88.44 92 LEU A O 1
ATOM 722 N N . ILE A 1 93 ? 7.607 -9.484 -26.956 1.00 86.19 93 ILE A N 1
ATOM 723 C CA . ILE A 1 93 ? 7.753 -9.494 -28.422 1.00 86.19 93 ILE A CA 1
ATOM 724 C C . ILE A 1 93 ? 8.775 -8.438 -28.865 1.00 86.19 93 ILE A C 1
ATOM 726 O O . ILE A 1 93 ? 9.703 -8.752 -29.612 1.00 86.19 93 ILE A O 1
ATOM 730 N N . PHE A 1 94 ? 8.651 -7.209 -28.361 1.00 83.75 94 PHE A N 1
ATOM 731 C CA . PHE A 1 94 ? 9.560 -6.111 -28.686 1.00 83.75 94 PHE A CA 1
ATOM 732 C C . PHE A 1 94 ? 11.023 -6.426 -28.332 1.00 83.75 94 PHE A C 1
ATOM 734 O O . PHE A 1 94 ? 11.933 -6.150 -29.117 1.00 83.75 94 PHE A O 1
ATOM 741 N N . ILE A 1 95 ? 11.264 -7.023 -27.163 1.00 86.25 95 ILE A N 1
ATOM 742 C CA . ILE A 1 95 ? 12.618 -7.328 -26.687 1.00 86.25 95 ILE A CA 1
ATOM 743 C C . ILE A 1 95 ? 13.219 -8.511 -27.453 1.00 86.25 95 ILE A C 1
ATOM 745 O O . ILE A 1 95 ? 14.333 -8.394 -27.965 1.00 86.25 95 ILE A O 1
ATOM 749 N N . LEU A 1 96 ? 12.491 -9.628 -27.532 1.00 87.00 96 LEU A N 1
ATOM 750 C CA . LEU A 1 96 ? 13.035 -10.915 -27.973 1.00 87.00 96 LEU A CA 1
ATOM 751 C C . LEU A 1 96 ? 12.914 -11.135 -29.483 1.00 87.00 96 LEU A C 1
ATOM 753 O O . LEU A 1 96 ? 13.827 -11.666 -30.103 1.00 87.00 96 LEU A O 1
ATOM 757 N N . GLN A 1 97 ? 11.802 -10.726 -30.097 1.00 85.56 97 GLN A N 1
ATOM 758 C CA . GLN A 1 97 ? 11.538 -11.028 -31.511 1.00 85.56 97 GLN A CA 1
ATOM 759 C C . GLN A 1 97 ? 11.994 -9.903 -32.438 1.00 85.56 97 GLN A C 1
ATOM 761 O O . GLN A 1 97 ? 12.425 -10.152 -33.560 1.00 85.56 97 GLN A O 1
ATOM 766 N N . GLU A 1 98 ? 11.911 -8.661 -31.970 1.00 83.00 98 GLU A N 1
ATOM 767 C CA . GLU A 1 98 ? 12.190 -7.480 -32.794 1.00 83.00 98 GLU A CA 1
ATOM 768 C C . GLU A 1 98 ? 13.556 -6.861 -32.501 1.00 83.00 98 GLU A C 1
ATOM 770 O O . GLU A 1 98 ? 13.977 -5.922 -33.176 1.00 83.00 98 GLU A O 1
ATOM 775 N N . GLY A 1 99 ? 14.261 -7.376 -31.488 1.00 78.75 99 GLY A N 1
ATOM 776 C CA . GLY A 1 99 ? 15.564 -6.865 -31.078 1.00 78.75 99 GLY A CA 1
ATOM 777 C C . GLY A 1 99 ? 15.514 -5.408 -30.611 1.00 78.75 99 GLY A C 1
ATOM 778 O O . GLY A 1 99 ? 16.525 -4.701 -30.680 1.00 78.75 99 GLY A O 1
ATOM 779 N N . GLY A 1 100 ? 14.355 -4.950 -30.127 1.00 78.56 100 GLY A N 1
ATOM 780 C CA . GLY A 1 100 ? 14.089 -3.562 -29.762 1.00 78.56 100 GLY A CA 1
ATOM 781 C C . GLY A 1 100 ? 15.081 -2.994 -28.748 1.00 78.56 100 GLY A C 1
ATOM 782 O O . GLY A 1 100 ? 15.454 -1.824 -28.840 1.00 78.56 100 GLY A O 1
ATOM 783 N N . LEU A 1 101 ? 15.590 -3.850 -27.853 1.00 80.56 101 LEU A N 1
ATOM 784 C CA . LEU A 1 101 ? 16.605 -3.524 -26.844 1.00 80.56 101 LEU A CA 1
ATOM 785 C C . LEU A 1 101 ? 17.961 -4.201 -27.081 1.00 80.56 101 LEU A C 1
ATOM 787 O O . LEU A 1 101 ? 18.811 -4.212 -26.203 1.00 80.56 101 LEU A O 1
ATOM 791 N N . ASN A 1 102 ? 18.223 -4.733 -28.273 1.00 77.31 102 ASN A N 1
ATOM 792 C CA . ASN A 1 102 ? 19.506 -5.373 -28.541 1.00 77.31 102 ASN A CA 1
ATOM 793 C C . ASN A 1 102 ? 20.645 -4.330 -28.656 1.00 77.31 102 ASN A C 1
ATOM 795 O O . ASN A 1 102 ? 20.588 -3.443 -29.511 1.00 77.31 102 ASN A O 1
ATOM 799 N N . PHE A 1 103 ? 21.690 -4.428 -27.828 1.00 74.69 103 PHE A N 1
ATOM 800 C CA . PHE A 1 103 ? 22.835 -3.505 -27.809 1.00 74.69 103 PHE A CA 1
ATOM 801 C C . PHE A 1 103 ? 24.073 -4.011 -28.571 1.00 74.69 103 PHE A C 1
ATOM 803 O O . PHE A 1 103 ? 25.190 -3.666 -28.200 1.00 74.69 103 PHE A O 1
ATOM 810 N N . ASN A 1 104 ? 23.909 -4.757 -29.670 1.00 73.38 104 ASN A N 1
ATOM 811 C CA . ASN A 1 104 ? 25.030 -5.265 -30.486 1.00 73.38 104 ASN A CA 1
ATOM 812 C C . ASN A 1 104 ? 26.125 -4.218 -30.809 1.00 73.38 104 ASN A C 1
ATOM 814 O O . ASN A 1 104 ? 27.305 -4.555 -30.888 1.00 73.38 104 ASN A O 1
ATOM 818 N N . ASN A 1 105 ? 25.750 -2.942 -30.969 1.00 69.88 105 ASN A N 1
ATOM 819 C CA . ASN A 1 105 ? 26.671 -1.844 -31.298 1.00 69.88 105 ASN A CA 1
ATOM 820 C C . ASN A 1 105 ? 27.458 -1.303 -30.088 1.00 69.88 105 ASN A C 1
ATOM 822 O O . ASN A 1 105 ? 28.391 -0.523 -30.263 1.00 69.88 105 ASN A O 1
ATOM 826 N N . VAL A 1 106 ? 27.107 -1.708 -28.867 1.00 73.38 106 VAL A N 1
ATOM 827 C CA . VAL A 1 106 ? 27.792 -1.322 -27.629 1.00 73.38 106 VAL A CA 1
ATOM 828 C C . VAL A 1 106 ? 28.718 -2.467 -27.228 1.00 73.38 106 VAL A C 1
ATOM 830 O O . VAL A 1 106 ? 28.321 -3.393 -26.528 1.00 73.38 106 VAL A O 1
ATOM 833 N N . ALA A 1 107 ? 29.956 -2.432 -27.729 1.00 67.88 107 ALA A N 1
ATOM 834 C CA . ALA A 1 107 ? 31.016 -3.399 -27.404 1.00 67.88 107 ALA A CA 1
ATOM 835 C C . ALA A 1 107 ? 30.643 -4.886 -27.571 1.00 67.88 107 ALA A C 1
ATOM 837 O O . ALA A 1 107 ? 31.133 -5.749 -26.840 1.00 67.88 107 ALA A O 1
ATOM 838 N N . GLY A 1 108 ? 29.787 -5.192 -28.550 1.00 74.88 108 GLY A N 1
ATOM 839 C CA . GLY A 1 108 ? 29.366 -6.561 -28.835 1.00 74.88 108 GLY A CA 1
ATOM 840 C C . GLY A 1 108 ? 28.478 -7.168 -27.750 1.00 74.88 108 GLY A C 1
ATOM 841 O O . GLY A 1 108 ? 28.498 -8.388 -27.589 1.00 74.88 108 GLY A O 1
ATOM 842 N N . ALA A 1 109 ? 27.739 -6.338 -27.003 1.00 83.25 109 ALA A N 1
ATOM 843 C CA . ALA A 1 109 ? 26.762 -6.797 -26.025 1.00 83.25 109 ALA A CA 1
ATOM 844 C C . ALA A 1 109 ? 25.756 -7.750 -26.677 1.00 83.25 109 ALA A C 1
ATOM 846 O O . ALA A 1 109 ? 25.091 -7.397 -27.652 1.00 83.25 109 ALA A O 1
ATOM 847 N N . LYS A 1 110 ? 25.627 -8.946 -26.108 1.00 88.25 110 LYS A N 1
ATOM 848 C CA . LYS A 1 110 ? 24.630 -9.944 -26.487 1.00 88.25 110 LYS A CA 1
ATOM 849 C C . LYS A 1 110 ? 23.596 -10.064 -25.385 1.00 88.25 110 LYS A C 1
ATOM 851 O O . LYS A 1 110 ? 23.950 -10.163 -24.215 1.00 88.25 110 LYS A O 1
ATOM 856 N N . LEU A 1 111 ? 22.331 -10.033 -25.775 1.00 89.25 111 LEU A N 1
ATOM 857 C CA . LEU A 1 111 ? 21.206 -10.271 -24.884 1.00 89.25 111 LEU A CA 1
ATOM 858 C C . LEU A 1 111 ? 21.206 -11.738 -24.436 1.00 89.25 111 LEU A C 1
ATOM 860 O O . LEU A 1 111 ? 21.246 -12.626 -25.285 1.00 89.25 111 LEU A O 1
ATOM 864 N N . GLU A 1 112 ? 21.130 -11.990 -23.132 1.00 91.88 112 GLU A N 1
ATOM 865 C CA . GLU A 1 112 ? 20.832 -13.325 -22.608 1.00 91.88 112 GLU A CA 1
ATOM 866 C C . GLU A 1 112 ? 19.303 -13.460 -22.534 1.00 91.88 112 GLU A C 1
ATOM 868 O O . GLU A 1 112 ? 18.679 -12.951 -21.607 1.00 91.88 112 GLU A O 1
ATOM 873 N N . GLU A 1 113 ? 18.672 -14.075 -23.536 1.00 88.44 113 GLU A N 1
ATOM 874 C CA . GLU A 1 113 ? 17.201 -14.105 -23.675 1.00 88.44 113 GLU A CA 1
ATOM 875 C C . GLU A 1 113 ? 16.491 -14.685 -22.441 1.00 88.44 113 GLU A C 1
ATOM 877 O O . GLU A 1 113 ? 15.495 -14.126 -21.981 1.00 88.44 113 GLU A O 1
ATOM 882 N N . ASP A 1 114 ? 17.066 -15.728 -21.836 1.00 90.50 114 ASP A N 1
ATOM 883 C CA . ASP A 1 114 ? 16.537 -16.377 -20.628 1.00 90.50 114 ASP A CA 1
ATOM 884 C C . ASP A 1 114 ? 16.608 -15.489 -19.370 1.00 90.50 114 ASP A C 1
ATOM 886 O O . ASP A 1 114 ? 15.988 -15.795 -18.353 1.00 90.50 114 ASP A O 1
ATOM 890 N N . SER A 1 115 ? 17.357 -14.381 -19.416 1.00 91.31 115 SER A N 1
ATOM 891 C CA . SER A 1 115 ? 17.459 -13.426 -18.303 1.00 91.31 115 SER A CA 1
ATOM 892 C C . SER A 1 115 ? 16.339 -12.384 -18.286 1.00 91.31 115 SER A C 1
ATOM 894 O O . SER A 1 115 ? 16.220 -11.632 -17.317 1.00 91.31 115 SER A O 1
ATOM 896 N N . VAL A 1 116 ? 15.534 -12.297 -19.351 1.00 92.44 116 VAL A N 1
ATOM 897 C CA . VAL A 1 116 ? 14.527 -11.244 -19.498 1.00 92.44 116 VAL A CA 1
ATOM 898 C C . VAL A 1 116 ? 13.351 -11.502 -18.556 1.00 92.44 116 VAL A C 1
ATOM 900 O O . VAL A 1 116 ? 12.558 -12.421 -18.762 1.00 92.44 116 VAL A O 1
ATOM 903 N N . THR A 1 117 ? 13.184 -10.640 -17.551 1.00 92.62 117 THR A N 1
ATOM 904 C CA . THR A 1 117 ? 12.007 -10.645 -16.671 1.00 92.62 117 THR A CA 1
ATOM 905 C C . THR A 1 117 ? 11.187 -9.378 -16.862 1.00 92.62 117 THR A C 1
ATOM 907 O O . THR A 1 117 ? 11.729 -8.278 -16.967 1.00 92.62 117 THR A O 1
ATOM 910 N N . VAL A 1 118 ? 9.863 -9.533 -16.898 1.00 90.25 118 VAL A N 1
ATOM 911 C CA . VAL A 1 118 ? 8.897 -8.437 -17.039 1.00 90.25 118 VAL A CA 1
ATOM 912 C C . VAL A 1 118 ? 7.882 -8.550 -15.904 1.00 90.25 118 VAL A C 1
ATOM 914 O O . VAL A 1 118 ? 7.003 -9.419 -15.932 1.00 90.25 118 VAL A O 1
ATOM 917 N N . ASP A 1 119 ? 8.040 -7.678 -14.912 1.00 90.12 119 ASP A N 1
ATOM 918 C CA . ASP A 1 119 ? 7.208 -7.596 -13.714 1.00 90.12 119 ASP A CA 1
ATOM 919 C C . ASP A 1 119 ? 6.133 -6.515 -13.899 1.00 90.12 119 ASP A C 1
ATOM 921 O O . ASP A 1 119 ? 6.438 -5.353 -14.180 1.00 90.12 119 ASP A O 1
ATOM 925 N N . GLU A 1 120 ? 4.865 -6.895 -13.736 1.00 87.06 120 GLU A N 1
ATOM 926 C CA . GLU A 1 120 ? 3.709 -5.998 -13.820 1.00 87.06 120 GLU A CA 1
ATOM 927 C C . GLU A 1 120 ? 3.280 -5.560 -12.422 1.00 87.06 120 GLU A C 1
ATOM 929 O O . GLU A 1 120 ? 2.877 -6.382 -11.602 1.00 87.06 120 GLU A O 1
ATOM 934 N N . ASN A 1 121 ? 3.324 -4.254 -12.162 1.00 87.19 121 ASN A N 1
ATOM 935 C CA . ASN A 1 121 ? 2.824 -3.669 -10.926 1.00 87.19 121 ASN A CA 1
ATOM 936 C C . ASN A 1 121 ? 1.577 -2.816 -11.216 1.00 87.19 121 ASN A C 1
ATOM 938 O O . ASN A 1 121 ? 1.706 -1.649 -11.611 1.00 87.19 121 ASN A O 1
ATOM 942 N N . PRO A 1 122 ? 0.363 -3.379 -11.083 1.00 87.06 122 PRO A N 1
ATOM 943 C CA . PRO A 1 122 ? -0.865 -2.636 -11.303 1.00 87.06 122 PRO A CA 1
ATOM 944 C C . PRO A 1 122 ? -1.066 -1.562 -10.230 1.00 87.06 122 PRO A C 1
ATOM 946 O O . PRO A 1 122 ? -0.821 -1.770 -9.045 1.00 87.06 122 PRO A O 1
ATOM 949 N N . SER A 1 123 ? -1.581 -0.411 -10.643 1.00 87.50 123 SER A N 1
ATOM 950 C CA . SER A 1 123 ? -1.872 0.722 -9.777 1.00 87.50 123 SER A CA 1
ATOM 951 C C . SER A 1 123 ? -3.185 1.388 -10.173 1.00 87.50 123 SER A C 1
ATOM 953 O O . SER A 1 123 ? -3.594 1.388 -11.335 1.00 87.50 123 SER A O 1
ATOM 955 N N . CYS A 1 124 ? -3.859 1.954 -9.180 1.00 88.81 124 CYS A N 1
ATOM 956 C CA . CYS A 1 124 ? -5.103 2.681 -9.365 1.00 88.81 124 CYS A CA 1
ATOM 957 C C . CYS A 1 124 ? -4.925 4.147 -8.967 1.00 88.81 124 CYS A C 1
ATOM 959 O O . CYS A 1 124 ? -4.040 4.463 -8.164 1.00 88.81 124 CYS A O 1
ATOM 961 N N . PRO A 1 125 ? -5.781 5.045 -9.486 1.00 86.62 125 PRO A N 1
ATOM 962 C CA . PRO A 1 125 ? -5.822 6.423 -9.027 1.00 86.62 125 PRO A CA 1
ATOM 963 C C . PRO A 1 125 ? -6.062 6.526 -7.518 1.00 86.62 125 PRO A C 1
ATOM 965 O O . PRO A 1 125 ? -6.594 5.624 -6.870 1.00 86.62 125 PRO A O 1
ATOM 968 N N . SER A 1 126 ? -5.716 7.685 -6.970 1.00 87.38 126 SER A N 1
ATOM 969 C CA . SER A 1 126 ? -5.974 8.020 -5.570 1.00 87.38 126 SER A CA 1
ATOM 970 C C . SER A 1 126 ? -7.432 7.761 -5.166 1.00 87.38 126 SER A C 1
ATOM 972 O O . SER A 1 126 ? -8.354 8.137 -5.887 1.00 87.38 126 SER A O 1
ATOM 974 N N . GLY A 1 127 ? -7.630 7.125 -4.008 1.00 89.38 127 GLY A N 1
ATOM 975 C CA . GLY A 1 127 ? -8.955 6.740 -3.502 1.00 89.38 127 GLY A CA 1
ATOM 976 C C . GLY A 1 127 ? -9.481 5.392 -4.015 1.00 89.38 127 GLY A C 1
ATOM 977 O O . GLY A 1 127 ? -10.579 4.990 -3.635 1.00 89.38 127 GLY A O 1
ATOM 978 N N . TYR A 1 128 ? -8.721 4.680 -4.850 1.00 92.31 128 TYR A N 1
ATOM 979 C CA . TYR A 1 128 ? -9.075 3.359 -5.378 1.00 92.31 128 TYR A CA 1
ATOM 980 C C . TYR A 1 128 ? -7.980 2.350 -5.078 1.00 92.31 128 TYR A C 1
ATOM 982 O O . TYR A 1 128 ? -6.816 2.725 -5.036 1.00 92.31 128 TYR A O 1
ATOM 990 N N . THR A 1 129 ? -8.343 1.077 -4.952 1.00 92.75 129 THR A N 1
ATOM 991 C CA . THR A 1 129 ? -7.429 -0.061 -4.829 1.00 92.75 129 THR A CA 1
ATOM 992 C C . THR A 1 129 ? -7.613 -1.068 -5.953 1.00 92.75 129 THR A C 1
ATOM 994 O O . THR A 1 129 ? -8.678 -1.149 -6.566 1.00 92.75 129 THR A O 1
ATOM 997 N N . VAL A 1 130 ? -6.557 -1.834 -6.216 1.00 91.25 130 VAL A N 1
ATOM 998 C CA . VAL A 1 130 ? -6.563 -2.920 -7.194 1.00 91.25 130 VAL A CA 1
ATOM 999 C C . VAL A 1 130 ? -7.304 -4.120 -6.604 1.00 91.25 130 VAL A C 1
ATOM 1001 O O . VAL A 1 130 ? -6.948 -4.601 -5.531 1.00 91.25 130 VAL A O 1
ATOM 1004 N N . VAL A 1 131 ? -8.322 -4.604 -7.315 1.00 88.94 131 VAL A N 1
ATOM 1005 C CA . VAL A 1 131 ? -9.008 -5.874 -7.045 1.00 88.94 131 VAL A CA 1
ATOM 1006 C C . VAL A 1 131 ? -9.109 -6.628 -8.369 1.00 88.94 131 VAL A C 1
ATOM 1008 O O . VAL A 1 131 ? -9.890 -6.257 -9.250 1.00 88.94 131 VAL A O 1
ATOM 1011 N N . GLY A 1 132 ? -8.272 -7.656 -8.531 1.00 84.75 132 GLY A N 1
ATOM 1012 C CA . GLY A 1 132 ? -8.056 -8.301 -9.830 1.00 84.75 132 GLY A CA 1
ATOM 1013 C C . GLY A 1 132 ? -7.586 -7.284 -10.878 1.00 84.75 132 GLY A C 1
ATOM 1014 O O . GLY A 1 132 ? -6.667 -6.507 -10.625 1.00 84.75 132 GLY A O 1
ATOM 1015 N N . ASP A 1 133 ? -8.282 -7.236 -12.013 1.00 78.75 133 ASP A N 1
ATOM 1016 C CA . ASP A 1 133 ? -8.013 -6.308 -13.125 1.00 78.75 133 ASP A CA 1
ATOM 1017 C C . ASP A 1 133 ? -8.872 -5.031 -13.068 1.00 78.75 133 ASP A C 1
ATOM 1019 O O . ASP A 1 133 ? -9.193 -4.422 -14.090 1.00 78.75 133 ASP A O 1
ATOM 1023 N N . THR A 1 134 ? -9.351 -4.650 -11.879 1.00 84.94 134 THR A N 1
ATOM 1024 C CA . THR A 1 134 ? -10.239 -3.492 -11.729 1.00 84.94 134 THR A CA 1
ATOM 1025 C C . THR A 1 134 ? -9.843 -2.592 -10.570 1.00 84.94 134 THR A C 1
ATOM 1027 O O . THR A 1 134 ? -9.317 -3.040 -9.551 1.00 84.94 134 THR A O 1
ATOM 1030 N N . CYS A 1 135 ? -10.132 -1.299 -10.725 1.00 90.81 135 CYS A N 1
ATOM 1031 C CA . CYS A 1 135 ? -10.004 -0.320 -9.655 1.00 90.81 135 CYS A CA 1
ATOM 1032 C C . CYS A 1 135 ? -11.324 -0.182 -8.901 1.00 90.81 135 CYS A C 1
ATOM 1034 O O . CYS A 1 135 ? -12.317 0.304 -9.452 1.00 90.81 135 CYS A O 1
ATOM 1036 N N . VAL A 1 136 ? -11.308 -0.551 -7.622 1.00 92.12 136 VAL A N 1
ATOM 1037 C CA . VAL A 1 136 ? -12.446 -0.427 -6.707 1.00 92.12 136 VAL A CA 1
ATOM 1038 C C . VAL A 1 136 ? -12.195 0.733 -5.756 1.00 92.12 136 VAL A C 1
ATOM 1040 O O . VAL A 1 136 ? -11.116 0.859 -5.185 1.00 92.12 136 VAL A O 1
ATOM 1043 N N . MET A 1 137 ? -13.179 1.616 -5.612 1.00 94.06 137 MET A N 1
ATOM 1044 C CA . MET A 1 137 ? -13.078 2.774 -4.724 1.00 94.06 137 MET A CA 1
ATOM 1045 C C . MET A 1 137 ? -13.053 2.321 -3.259 1.00 94.06 137 MET A C 1
ATOM 1047 O O . MET A 1 137 ? -13.813 1.427 -2.890 1.00 94.06 137 MET A O 1
ATOM 1051 N N . CYS A 1 138 ? -12.231 2.955 -2.417 1.00 96.12 138 CYS A N 1
ATOM 1052 C CA . CYS A 1 138 ? -12.254 2.688 -0.979 1.00 96.12 138 CYS A CA 1
ATOM 1053 C C . CYS A 1 138 ? -13.637 3.024 -0.405 1.00 96.12 138 CYS A C 1
ATOM 1055 O O . CYS A 1 138 ? -14.166 4.115 -0.629 1.00 96.12 138 CYS A O 1
ATOM 1057 N N . GLY A 1 139 ? -14.240 2.063 0.291 1.00 96.94 139 GLY A N 1
ATOM 1058 C CA . GLY A 1 139 ? -15.566 2.205 0.881 1.00 96.94 139 GLY A CA 1
ATOM 1059 C C . GLY A 1 139 ? -15.575 3.129 2.098 1.00 96.94 139 GLY A C 1
ATOM 1060 O O . GLY A 1 139 ? -14.531 3.563 2.587 1.00 96.94 139 GLY A O 1
ATOM 1061 N N . LYS A 1 140 ? -16.771 3.401 2.627 1.00 98.06 140 LYS A N 1
ATOM 1062 C CA . LYS A 1 140 ? -16.901 4.080 3.921 1.00 98.06 140 LYS A CA 1
ATOM 1063 C C . LYS A 1 140 ? -16.235 3.252 5.021 1.00 98.06 140 LYS A C 1
ATOM 1065 O O . LYS A 1 140 ? -16.186 2.028 4.927 1.00 98.06 140 LYS A O 1
ATOM 1070 N N . GLY A 1 141 ? -15.719 3.925 6.040 1.00 97.88 141 GLY A N 1
ATOM 1071 C CA . GLY A 1 141 ? -14.924 3.308 7.097 1.00 97.88 141 GLY A CA 1
ATOM 1072 C C . GLY A 1 141 ? -13.527 2.878 6.659 1.00 97.88 141 GLY A C 1
ATOM 1073 O O . GLY A 1 141 ? -12.782 2.324 7.458 1.00 97.88 141 GLY A O 1
ATOM 1074 N N . THR A 1 142 ? -13.132 3.141 5.414 1.00 98.00 142 THR A N 1
ATOM 1075 C CA . THR A 1 142 ? -11.786 2.838 4.927 1.00 98.00 142 THR A CA 1
ATOM 1076 C C . THR A 1 142 ? -11.133 4.071 4.326 1.00 98.00 142 THR A C 1
ATOM 1078 O O . THR A 1 142 ? -11.811 5.011 3.905 1.00 98.00 142 THR A O 1
ATOM 1081 N N . TYR A 1 143 ? -9.809 4.057 4.264 1.00 96.62 143 TYR A N 1
ATOM 1082 C CA . TYR A 1 143 ? -9.014 5.077 3.601 1.00 96.62 143 TYR A CA 1
ATOM 1083 C C . TYR A 1 143 ? -7.959 4.436 2.698 1.00 96.62 143 TYR A C 1
ATOM 1085 O O . TYR A 1 143 ? -7.519 3.309 2.916 1.00 96.62 143 TYR A O 1
ATOM 1093 N N . ARG A 1 144 ? -7.553 5.159 1.656 1.00 95.06 144 ARG A N 1
ATOM 1094 C CA . ARG A 1 144 ? -6.459 4.773 0.767 1.00 95.06 144 ARG A CA 1
ATOM 1095 C C . ARG A 1 144 ? -5.117 5.032 1.451 1.00 95.06 144 ARG A C 1
ATOM 1097 O O . ARG A 1 144 ? -4.744 6.192 1.614 1.00 95.06 144 ARG A O 1
ATOM 1104 N N . ASN A 1 145 ? -4.379 3.970 1.761 1.00 94.19 145 ASN A N 1
ATOM 1105 C CA . ASN A 1 145 ? -2.989 4.055 2.192 1.00 94.19 145 ASN A CA 1
ATOM 1106 C C . ASN A 1 145 ? -2.077 4.069 0.952 1.00 94.19 145 ASN A C 1
ATOM 1108 O O . ASN A 1 145 ? -2.031 3.104 0.186 1.00 94.19 145 ASN A O 1
ATOM 1112 N N . ASP A 1 146 ? -1.377 5.185 0.727 1.00 89.31 146 ASP A N 1
ATOM 1113 C CA . ASP A 1 146 ? -0.507 5.376 -0.443 1.00 89.31 146 ASP A CA 1
ATOM 1114 C C . ASP A 1 146 ? 0.814 4.573 -0.336 1.00 89.31 146 ASP A C 1
ATOM 1116 O O . ASP A 1 146 ? 1.462 4.338 -1.352 1.00 89.31 146 ASP A O 1
ATOM 1120 N N . THR A 1 147 ? 1.185 4.087 0.858 1.00 89.19 147 THR A N 1
ATOM 1121 C CA . THR A 1 147 ? 2.361 3.221 1.073 1.00 89.19 147 THR A CA 1
ATOM 1122 C C . THR A 1 147 ? 2.054 1.770 0.719 1.00 89.19 147 THR A C 1
ATOM 1124 O O . THR A 1 147 ? 2.797 1.143 -0.031 1.00 89.19 147 THR A O 1
ATOM 1127 N N . THR A 1 148 ? 0.954 1.224 1.245 1.00 90.00 148 THR A N 1
ATOM 1128 C CA . THR A 1 148 ? 0.539 -0.163 0.960 1.00 90.00 148 THR A CA 1
ATOM 1129 C C . THR A 1 148 ? -0.236 -0.275 -0.348 1.00 90.00 148 THR A C 1
ATOM 1131 O O . THR A 1 148 ? -0.487 -1.379 -0.826 1.00 90.00 148 THR A O 1
ATOM 1134 N N . MET A 1 149 ? -0.623 0.861 -0.940 1.00 88.69 149 MET A N 1
ATOM 1135 C CA . MET A 1 149 ? -1.440 0.934 -2.148 1.00 88.69 149 MET A CA 1
ATOM 1136 C C . MET A 1 149 ? -2.733 0.116 -2.011 1.00 88.69 149 MET A C 1
ATOM 1138 O O . MET A 1 149 ? -3.219 -0.455 -2.993 1.00 88.69 149 MET A O 1
ATOM 1142 N N . SER A 1 150 ? -3.333 0.122 -0.815 1.00 92.50 150 SER A N 1
ATOM 1143 C CA . SER A 1 150 ? -4.552 -0.620 -0.477 1.00 92.50 150 SER A CA 1
ATOM 1144 C C . SER A 1 150 ? -5.578 0.248 0.269 1.00 92.50 150 SER A C 1
ATOM 1146 O O . SER A 1 150 ? -5.276 1.374 0.672 1.00 92.50 150 SER A O 1
ATOM 1148 N N . CYS A 1 151 ? -6.824 -0.227 0.373 1.00 96.00 151 CYS A N 1
ATOM 1149 C CA . CYS A 1 151 ? -7.831 0.397 1.234 1.00 96.00 151 CYS A CA 1
ATOM 1150 C C . CYS A 1 151 ? -7.770 -0.261 2.613 1.00 96.00 151 CYS A C 1
ATOM 1152 O O . CYS A 1 151 ? -8.020 -1.459 2.733 1.00 96.00 151 CYS A O 1
ATOM 1154 N N . GLU A 1 152 ? -7.465 0.524 3.638 1.00 96.88 152 GLU A N 1
ATOM 1155 C CA . GLU A 1 152 ? -7.330 0.061 5.017 1.00 96.88 152 GLU A CA 1
ATOM 1156 C C . GLU A 1 152 ? -8.481 0.586 5.865 1.00 96.88 152 GLU A C 1
ATOM 1158 O O . GLU A 1 152 ? -9.013 1.668 5.610 1.00 96.88 152 GLU A O 1
ATOM 1163 N N . PHE A 1 153 ? -8.878 -0.177 6.881 1.00 98.25 153 PHE A N 1
ATOM 1164 C CA . PHE A 1 153 ? -9.892 0.270 7.827 1.00 98.25 153 PHE A CA 1
ATOM 1165 C C . PHE A 1 153 ? -9.402 1.475 8.622 1.00 98.25 153 PHE A C 1
ATOM 1167 O O . PHE A 1 153 ? -8.239 1.536 9.023 1.00 98.25 153 PHE A O 1
ATOM 1174 N N . CYS A 1 154 ? -10.309 2.412 8.892 1.00 98.25 154 CYS A N 1
ATOM 1175 C CA . CYS A 1 154 ? -10.023 3.491 9.821 1.00 98.25 154 CYS A CA 1
ATOM 1176 C C . CYS A 1 154 ? -9.619 2.913 11.180 1.00 98.25 154 CYS A C 1
ATOM 1178 O O . CYS A 1 154 ? -10.330 2.037 11.687 1.00 98.25 154 CYS A O 1
ATOM 1180 N N . PRO A 1 155 ? -8.491 3.357 11.758 1.00 97.56 155 PRO A N 1
ATOM 1181 C CA . PRO A 1 155 ? -8.076 2.905 13.075 1.00 97.56 155 PRO A CA 1
ATOM 1182 C C . PRO A 1 155 ? -9.079 3.333 14.149 1.00 97.56 155 PRO A C 1
ATOM 1184 O O . PRO A 1 155 ? -9.819 4.307 13.969 1.00 97.56 155 PRO A O 1
ATOM 1187 N N . ILE A 1 156 ? -9.056 2.619 15.276 1.00 96.12 156 ILE A N 1
ATOM 1188 C CA . ILE A 1 156 ? -9.767 2.997 16.504 1.00 96.12 156 ILE A CA 1
ATOM 1189 C C . ILE A 1 156 ? -9.496 4.473 16.836 1.00 96.12 156 ILE A C 1
ATOM 1191 O O . ILE A 1 156 ? -8.365 4.950 16.727 1.00 96.12 156 ILE A O 1
ATOM 1195 N N . GLY A 1 157 ? -10.556 5.200 17.192 1.00 96.44 157 GLY A N 1
ATOM 1196 C CA . GLY A 1 157 ? -10.520 6.645 17.427 1.00 96.44 157 GLY A CA 1
ATOM 1197 C C . GLY A 1 157 ? -10.717 7.493 16.167 1.00 96.44 157 GLY A C 1
ATOM 1198 O O . GLY A 1 157 ? -10.566 8.716 16.216 1.00 96.44 157 GLY A O 1
ATOM 1199 N N . SER A 1 158 ? -11.053 6.884 15.028 1.00 98.12 158 SER A N 1
ATOM 1200 C CA . SER A 1 158 ? -11.309 7.597 13.775 1.00 98.12 158 SER A CA 1
ATOM 1201 C C . SER A 1 158 ? -12.404 6.945 12.935 1.00 98.12 158 SER A C 1
ATOM 1203 O O . SER A 1 158 ? -12.702 5.762 13.075 1.00 98.12 158 SER A O 1
ATOM 1205 N N . TYR A 1 159 ? -12.994 7.724 12.031 1.00 98.38 159 TYR A N 1
ATOM 1206 C CA . TYR A 1 159 ? -14.073 7.285 11.156 1.00 98.38 159 TYR A CA 1
ATOM 1207 C C . TYR A 1 159 ? -13.961 7.896 9.755 1.00 98.38 159 TYR A C 1
ATOM 1209 O O . TYR A 1 159 ? -13.262 8.888 9.540 1.00 98.38 159 TYR A O 1
ATOM 1217 N N . GLN A 1 160 ? -14.666 7.321 8.778 1.00 98.19 160 GLN A N 1
ATOM 1218 C CA . GLN A 1 160 ? -14.725 7.879 7.426 1.00 98.19 160 GLN A CA 1
ATOM 1219 C C . GLN A 1 160 ? -16.111 7.713 6.774 1.00 98.19 160 GLN A C 1
ATOM 1221 O O . GLN A 1 160 ? -16.447 6.611 6.334 1.00 98.19 160 GLN A O 1
ATOM 1226 N N . PRO A 1 161 ? -16.920 8.785 6.661 1.00 97.88 161 PRO A N 1
ATOM 1227 C CA . PRO A 1 161 ? -18.276 8.697 6.110 1.00 97.88 161 PRO A CA 1
ATOM 1228 C C . PRO A 1 161 ? -18.352 8.700 4.585 1.00 97.88 161 PRO A C 1
ATOM 1230 O O . PRO A 1 161 ? -19.378 8.308 4.019 1.00 97.88 161 PRO A O 1
ATOM 1233 N N . ASN A 1 162 ? -17.290 9.135 3.912 1.00 97.25 162 ASN A N 1
ATOM 1234 C CA . ASN A 1 162 ? -17.241 9.287 2.467 1.00 97.25 162 ASN A CA 1
ATOM 1235 C C . ASN A 1 162 ? -16.370 8.206 1.828 1.00 97.25 162 ASN A C 1
ATOM 1237 O O . ASN A 1 162 ? -15.419 7.701 2.414 1.00 97.25 162 ASN A O 1
ATOM 1241 N N . VAL A 1 163 ? -16.688 7.866 0.586 1.00 96.69 163 VAL A N 1
ATOM 1242 C CA . VAL A 1 163 ? -15.903 6.923 -0.214 1.00 96.69 163 VAL A CA 1
ATOM 1243 C C . VAL A 1 163 ? -14.679 7.607 -0.833 1.00 96.69 163 VAL A C 1
ATOM 1245 O O . VAL A 1 163 ? -14.641 8.832 -0.988 1.00 96.69 163 VAL A O 1
ATOM 1248 N N . GLY A 1 164 ? -13.671 6.813 -1.189 1.00 94.75 164 GLY A N 1
ATOM 1249 C CA . GLY A 1 164 ? -12.488 7.250 -1.932 1.00 94.75 164 GLY A CA 1
ATOM 1250 C C . GLY A 1 164 ? -11.555 8.190 -1.168 1.00 94.75 164 GLY A C 1
ATOM 1251 O O . GLY A 1 164 ? -10.763 8.900 -1.785 1.00 94.75 164 GLY A O 1
ATOM 1252 N N . GLN A 1 165 ? -11.653 8.226 0.160 1.00 96.06 165 GLN A N 1
ATOM 1253 C CA . GLN A 1 165 ? -10.843 9.117 0.985 1.00 96.06 165 GLN A CA 1
ATOM 1254 C C . GLN A 1 165 ? -9.449 8.546 1.239 1.00 96.06 165 GLN A C 1
ATOM 1256 O O . GLN A 1 165 ? -9.231 7.339 1.175 1.00 96.06 165 GLN A O 1
ATOM 1261 N N . LYS A 1 166 ? -8.495 9.433 1.530 1.00 94.94 166 LYS A N 1
ATOM 1262 C CA . LYS A 1 166 ? -7.100 9.084 1.856 1.00 94.94 166 LYS A CA 1
ATOM 1263 C C . LYS A 1 166 ? -6.779 9.135 3.343 1.00 94.94 166 LYS A C 1
ATOM 1265 O O . LYS A 1 166 ? -5.697 8.744 3.751 1.00 94.94 166 LYS A O 1
ATOM 1270 N N . VAL A 1 167 ? -7.685 9.686 4.137 1.00 95.19 167 VAL A N 1
ATOM 1271 C CA . VAL A 1 167 ? -7.465 9.955 5.554 1.00 95.19 167 VAL A CA 1
ATOM 1272 C C . VAL A 1 167 ? -8.776 9.708 6.284 1.00 95.19 167 VAL A C 1
ATOM 1274 O O . VAL A 1 167 ? -9.844 10.021 5.754 1.00 95.19 167 VAL A O 1
ATOM 1277 N N . CYS A 1 168 ? -8.702 9.144 7.484 1.00 98.00 168 CYS A N 1
ATOM 1278 C CA . CYS A 1 168 ? -9.842 9.042 8.388 1.00 98.00 168 CYS A CA 1
ATOM 1279 C C . CYS A 1 168 ? -9.938 10.290 9.265 1.00 98.00 168 CYS A C 1
ATOM 1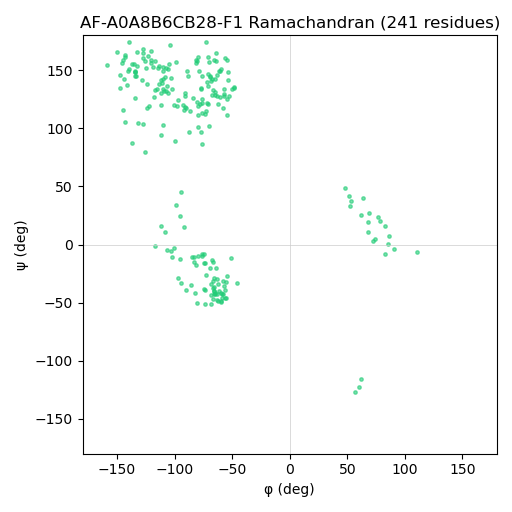281 O O . CYS A 1 168 ? -8.932 10.876 9.660 1.00 98.00 168 CYS A O 1
ATOM 1283 N N . THR A 1 169 ? -11.158 10.705 9.571 1.00 98.25 169 THR A N 1
ATOM 1284 C CA . THR A 1 169 ? -11.423 11.808 10.487 1.00 98.25 169 THR A CA 1
ATOM 1285 C C . THR A 1 169 ? -11.320 11.303 11.920 1.00 98.25 169 THR A C 1
ATOM 1287 O O . THR A 1 169 ? -12.029 10.376 12.301 1.00 98.25 169 THR A O 1
ATOM 1290 N N . SER A 1 170 ? -10.446 11.902 12.726 1.00 98.00 170 SER A N 1
ATOM 1291 C CA . SER A 1 170 ? -10.322 11.563 14.147 1.00 98.00 170 SER A CA 1
ATOM 1292 C C . SER A 1 170 ? -11.549 12.008 14.945 1.00 98.00 170 SER A C 1
ATOM 1294 O O . SER A 1 170 ? -12.115 13.079 14.699 1.00 98.00 170 SER A O 1
ATOM 1296 N N . CYS A 1 171 ? -11.931 11.206 15.936 1.00 97.25 171 CYS A N 1
ATOM 1297 C CA . CYS A 1 171 ? -12.868 11.623 16.969 1.00 97.25 171 CYS A CA 1
ATOM 1298 C C . CYS A 1 171 ? -12.269 12.778 17.783 1.00 97.25 171 CYS A C 1
ATOM 1300 O O . CYS A 1 171 ? -11.058 12.854 17.985 1.00 97.25 171 CYS A O 1
ATOM 1302 N N . GLN A 1 172 ? -13.115 13.707 18.231 1.00 96.50 172 GLN A N 1
ATOM 1303 C CA . GLN A 1 172 ? -12.677 14.793 19.107 1.00 96.50 172 GLN A CA 1
ATOM 1304 C C . GLN A 1 172 ? -12.488 14.244 20.528 1.00 96.50 172 GLN A C 1
ATOM 1306 O O . GLN A 1 172 ? -13.458 13.719 21.078 1.00 96.50 172 GLN A O 1
ATOM 1311 N N . PRO A 1 173 ? -11.293 14.355 21.137 1.00 92.94 173 PRO A N 1
ATOM 1312 C CA . PRO A 1 173 ? -11.082 13.928 22.517 1.00 92.94 173 PRO A CA 1
ATOM 1313 C C . PRO A 1 173 ? -12.103 14.573 23.476 1.00 92.94 173 PRO A C 1
ATOM 1315 O O . PRO A 1 173 ? -12.432 15.749 23.289 1.00 92.94 173 PRO A O 1
ATOM 1318 N N . PRO A 1 174 ? -12.606 13.847 24.494 1.00 92.12 174 PRO A N 1
ATOM 1319 C CA . PRO A 1 174 ? -12.192 12.515 24.957 1.00 92.12 174 PRO A CA 1
ATOM 1320 C C . PRO A 1 174 ? -13.019 11.367 24.338 1.00 92.12 174 PRO A C 1
ATOM 1322 O O . PRO A 1 174 ? -13.497 10.488 25.049 1.00 92.12 174 PRO A O 1
ATOM 1325 N N . LYS A 1 175 ? -13.256 11.391 23.022 1.00 95.31 175 LYS A N 1
ATOM 1326 C CA . LYS A 1 175 ? -14.029 10.357 22.326 1.00 95.31 175 LYS A CA 1
ATOM 1327 C C . LYS A 1 175 ? -13.168 9.417 21.500 1.00 95.31 175 LYS A C 1
ATOM 1329 O O . LYS A 1 175 ? -12.158 9.828 20.933 1.00 95.31 175 LYS A O 1
ATOM 1334 N N . THR A 1 176 ? -13.647 8.190 21.351 1.00 96.12 176 THR A N 1
ATOM 1335 C CA . THR A 1 176 ? -13.033 7.140 20.540 1.00 96.12 176 THR A CA 1
ATOM 1336 C C . THR A 1 176 ? -14.088 6.339 19.775 1.00 96.12 176 THR A C 1
ATOM 1338 O O . THR A 1 176 ? -15.286 6.552 19.944 1.00 96.12 176 THR A O 1
ATOM 1341 N N . THR A 1 177 ? -13.647 5.427 18.914 1.00 96.00 177 THR A N 1
ATOM 1342 C CA . THR A 1 177 ? -14.510 4.418 18.288 1.00 96.00 177 THR A CA 1
ATOM 1343 C C . THR A 1 177 ? -14.199 3.048 18.880 1.00 96.00 177 THR A C 1
ATOM 1345 O O . THR A 1 177 ? -13.044 2.750 19.153 1.00 96.00 177 THR A O 1
ATOM 1348 N N . LEU A 1 178 ? -15.203 2.188 19.055 1.00 92.12 178 LEU A N 1
ATOM 1349 C CA . LEU A 1 178 ? -14.994 0.851 19.638 1.00 92.12 178 LEU A CA 1
ATOM 1350 C C . LEU A 1 178 ? -14.291 -0.121 18.683 1.00 92.12 178 LEU A C 1
ATOM 1352 O O . LEU A 1 178 ? -13.660 -1.085 19.108 1.00 92.12 178 LEU A O 1
ATOM 1356 N N . THR A 1 179 ? -14.428 0.103 17.375 1.00 92.69 179 THR A N 1
ATOM 1357 C CA . THR A 1 179 ? -13.960 -0.830 16.349 1.00 92.69 179 THR A CA 1
ATOM 1358 C C . THR A 1 179 ? -13.261 -0.114 15.200 1.00 92.69 179 THR A C 1
ATOM 1360 O O . THR A 1 179 ? -13.499 1.066 14.904 1.00 92.69 179 THR A O 1
ATOM 1363 N N . TYR A 1 180 ? -12.393 -0.867 14.524 1.00 96.88 180 TYR A N 1
ATOM 1364 C CA . TYR A 1 180 ? -11.844 -0.477 13.233 1.00 96.88 180 TYR A CA 1
ATOM 1365 C C . TYR A 1 180 ? -12.960 -0.335 12.202 1.00 96.88 180 TYR A C 1
ATOM 1367 O O . TYR A 1 180 ? -13.950 -1.062 12.223 1.00 96.88 180 TYR A O 1
ATOM 1375 N N . GLY A 1 181 ? -12.767 0.559 11.241 1.00 97.75 181 GLY A N 1
ATOM 1376 C CA . GLY A 1 181 ? -13.684 0.665 10.113 1.00 97.75 181 GLY A CA 1
ATOM 1377 C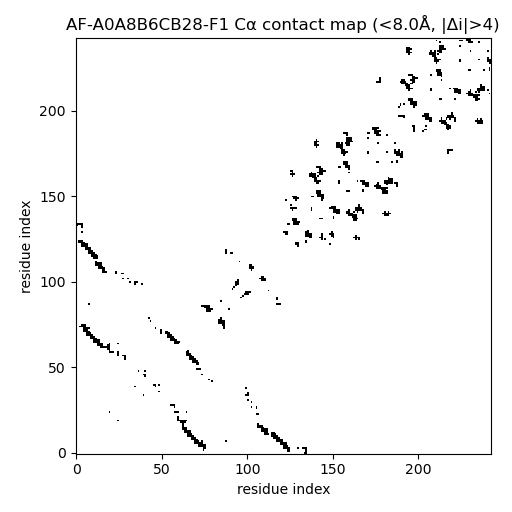 C . GLY A 1 181 ? -14.942 1.486 10.386 1.00 97.75 181 GLY A C 1
ATOM 1378 O O . GLY A 1 181 ? -15.901 1.403 9.618 1.00 97.75 181 GLY A O 1
ATOM 1379 N N . SER A 1 182 ? -14.944 2.281 11.457 1.00 98.06 182 SER A N 1
ATOM 1380 C CA . SER A 1 182 ? -16.060 3.169 11.789 1.00 98.06 182 SER A CA 1
ATOM 1381 C C . SER A 1 182 ? -16.349 4.128 10.637 1.00 98.06 182 SER A C 1
ATOM 1383 O O . SER A 1 182 ? -15.444 4.709 10.031 1.00 98.06 182 SER A O 1
ATOM 1385 N N . ASN A 1 183 ? -17.622 4.282 10.290 1.00 97.94 183 ASN A N 1
ATOM 1386 C CA . ASN A 1 183 ? -18.035 5.012 9.091 1.00 97.94 183 ASN A CA 1
ATOM 1387 C C . ASN A 1 183 ? -18.866 6.256 9.406 1.00 97.94 183 ASN A C 1
ATOM 1389 O O . ASN A 1 183 ? -19.236 6.987 8.491 1.00 97.94 183 ASN A O 1
ATOM 1393 N N . SER A 1 184 ? -19.138 6.527 10.677 1.00 97.19 184 SER A N 1
ATOM 1394 C CA . SER A 1 184 ? -19.956 7.653 11.093 1.00 97.19 184 SER A CA 1
ATOM 1395 C C . SER A 1 184 ? -19.311 8.401 12.247 1.00 97.19 184 SER A C 1
ATOM 1397 O O . SER A 1 184 ? -18.686 7.813 13.121 1.00 97.19 184 SER A O 1
ATOM 1399 N N . SER A 1 185 ? -19.534 9.714 12.302 1.00 96.62 185 SER A N 1
ATOM 1400 C CA . SER A 1 185 ? -19.185 10.510 13.482 1.00 96.62 185 SER A CA 1
ATOM 1401 C C . SER A 1 185 ? -19.998 10.104 14.713 1.00 96.62 185 SER A C 1
ATOM 1403 O O . SER A 1 185 ? -19.608 10.423 15.830 1.00 96.62 185 SER A O 1
ATOM 1405 N N . ALA A 1 186 ? -21.139 9.434 14.514 1.00 94.69 186 ALA A N 1
ATOM 1406 C CA . ALA A 1 186 ? -21.951 8.885 15.596 1.00 94.69 186 ALA A CA 1
ATOM 1407 C C . ALA A 1 186 ? -21.269 7.704 16.306 1.00 94.69 186 ALA A C 1
ATOM 1409 O O . ALA A 1 186 ? -21.602 7.431 17.453 1.00 94.69 186 ALA A O 1
ATOM 1410 N N . ASP A 1 187 ? -20.291 7.060 15.659 1.00 95.12 187 ASP A N 1
ATOM 1411 C CA . ASP A 1 187 ? -19.500 5.977 16.254 1.00 95.12 187 ASP A CA 1
ATOM 1412 C C . ASP A 1 187 ? -18.455 6.522 17.250 1.00 95.12 187 ASP A C 1
ATOM 1414 O O . ASP A 1 187 ? -17.836 5.751 17.981 1.00 95.12 187 ASP A O 1
ATOM 1418 N N . CYS A 1 188 ? -18.253 7.850 17.287 1.00 95.88 188 CYS A N 1
ATOM 1419 C CA . CYS A 1 188 ? -17.422 8.520 18.283 1.00 95.88 188 CYS A CA 1
ATOM 1420 C C . CYS A 1 188 ? -18.173 8.634 19.616 1.00 95.88 188 CYS A C 1
ATOM 1422 O O . CYS A 1 188 ? -18.945 9.575 19.860 1.00 95.88 188 CYS A O 1
ATOM 1424 N N . ILE A 1 189 ? -17.888 7.683 20.488 1.00 94.81 189 ILE A N 1
ATOM 1425 C CA . ILE A 1 189 ? -18.421 7.556 21.841 1.00 94.81 189 ILE A CA 1
ATOM 1426 C C . ILE A 1 189 ? -17.372 7.980 22.873 1.00 94.81 189 ILE A C 1
ATOM 1428 O O . ILE A 1 189 ? -16.223 8.227 22.515 1.00 94.81 189 ILE A O 1
ATOM 1432 N N . ASP A 1 190 ? -17.749 8.085 24.143 1.00 95.12 190 ASP A N 1
ATOM 1433 C CA . ASP A 1 190 ? -16.804 8.463 25.195 1.00 95.12 190 ASP A CA 1
ATOM 1434 C C . ASP A 1 190 ? -15.740 7.368 25.395 1.00 95.12 190 ASP A C 1
ATOM 1436 O O . ASP A 1 190 ? -16.055 6.179 25.459 1.00 95.12 190 ASP A O 1
ATOM 1440 N N . ASP A 1 191 ? -14.468 7.772 25.464 1.00 95.31 191 ASP A N 1
ATOM 1441 C CA . ASP A 1 191 ? -13.339 6.878 25.733 1.00 95.31 191 ASP A CA 1
ATOM 1442 C C . ASP A 1 191 ? -13.316 6.528 27.224 1.00 95.31 191 ASP A C 1
ATOM 1444 O O . ASP A 1 191 ? -12.712 7.219 28.045 1.00 95.31 191 ASP A O 1
ATOM 1448 N N . CYS A 1 192 ? -14.067 5.487 27.584 1.00 95.38 192 CYS A N 1
ATOM 1449 C CA . CYS A 1 192 ? -14.194 5.051 28.968 1.00 95.38 192 CYS A CA 1
ATOM 1450 C C . CYS A 1 192 ? -12.843 4.578 29.509 1.00 95.38 192 CYS A C 1
ATOM 1452 O O . CYS A 1 192 ? -12.192 3.729 28.902 1.00 95.38 192 CYS A O 1
ATOM 1454 N N . GLU A 1 193 ? -12.429 5.115 30.656 1.00 96.06 193 GLU A N 1
ATOM 1455 C CA . GLU A 1 193 ? -11.151 4.777 31.287 1.00 96.06 193 GLU A CA 1
ATOM 1456 C C . GLU A 1 193 ? -11.104 3.306 31.750 1.00 96.06 193 GLU A C 1
ATOM 1458 O O . GLU A 1 193 ? -12.155 2.702 31.995 1.00 96.06 193 GLU A O 1
ATOM 1463 N N . PRO A 1 194 ? -9.904 2.722 31.944 1.00 96.75 194 PRO A N 1
ATOM 1464 C CA . PRO A 1 194 ? -9.765 1.399 32.543 1.00 96.75 194 PRO A CA 1
ATOM 1465 C C . PRO A 1 194 ? -10.582 1.252 33.836 1.00 96.75 194 PRO A C 1
ATOM 1467 O O . PRO A 1 194 ? -10.596 2.126 34.704 1.00 96.75 194 PRO A O 1
ATOM 1470 N N . GLY A 1 195 ? -11.270 0.121 33.962 1.00 96.38 195 GLY A N 1
ATOM 1471 C CA . GLY A 1 195 ? -12.274 -0.154 34.989 1.00 96.38 195 GLY A CA 1
ATOM 1472 C C . GLY A 1 195 ? -13.701 0.222 34.583 1.00 96.38 195 GLY A C 1
ATOM 1473 O O . GLY A 1 195 ? -14.641 -0.055 35.332 1.00 96.38 195 GLY A O 1
ATOM 1474 N N . GLN A 1 196 ? -13.893 0.815 33.407 1.00 96.75 196 GLN A N 1
ATOM 1475 C CA . GLN A 1 196 ? -15.199 1.146 32.849 1.00 96.75 196 GLN A CA 1
ATOM 1476 C C . GLN A 1 196 ? -15.393 0.501 31.474 1.00 96.75 196 GLN A C 1
ATOM 1478 O O . GLN A 1 196 ? -14.443 0.088 30.815 1.00 96.75 196 GLN A O 1
ATOM 1483 N N . TYR A 1 197 ? -16.647 0.429 31.044 1.00 95.50 197 TYR A N 1
ATOM 1484 C CA . TYR A 1 197 ? -17.035 0.064 29.689 1.00 95.50 197 TYR A CA 1
ATOM 1485 C C . TYR A 1 197 ? -18.124 1.015 29.196 1.00 95.50 197 TYR A C 1
ATOM 1487 O O . TYR A 1 197 ? -18.861 1.602 29.994 1.00 95.50 197 TYR A O 1
ATOM 1495 N N . TYR A 1 198 ? -18.234 1.174 27.884 1.00 96.19 198 TYR A N 1
ATOM 1496 C CA . TYR A 1 198 ? -19.291 1.959 27.276 1.00 96.19 198 TYR A CA 1
ATOM 1497 C C . TYR A 1 198 ? -20.589 1.152 27.218 1.00 96.19 198 TYR A C 1
ATOM 1499 O O . TYR A 1 198 ? -20.709 0.191 26.458 1.00 96.19 198 TYR A O 1
ATOM 1507 N N . ASP A 1 199 ? -21.579 1.557 28.011 1.00 94.62 199 ASP A N 1
ATOM 1508 C CA . ASP A 1 199 ? -22.924 0.997 27.952 1.00 94.62 199 ASP A CA 1
ATOM 1509 C C . ASP A 1 199 ? -23.681 1.634 26.784 1.00 94.62 199 ASP A C 1
ATOM 1511 O O . ASP A 1 199 ? -24.196 2.749 26.886 1.00 94.62 199 ASP A O 1
ATOM 1515 N N . ILE A 1 200 ? -23.768 0.903 25.671 1.00 89.31 200 ILE A N 1
ATOM 1516 C CA . ILE A 1 200 ? -24.457 1.339 24.448 1.00 89.31 200 ILE A CA 1
ATOM 1517 C C . ILE A 1 200 ? -25.932 1.680 24.724 1.00 89.31 200 ILE A C 1
ATOM 1519 O O . ILE A 1 200 ? -26.465 2.620 24.135 1.00 89.31 200 ILE A O 1
ATOM 1523 N N . GLY A 1 201 ? -26.595 0.954 25.632 1.00 90.44 201 GLY A N 1
ATOM 1524 C CA . GLY A 1 201 ? -28.015 1.145 25.933 1.00 90.44 201 GLY A CA 1
ATOM 1525 C C . GLY A 1 201 ? -28.305 2.471 26.633 1.00 90.44 201 GLY A C 1
ATOM 1526 O O . GLY A 1 201 ? -29.337 3.089 26.378 1.00 90.44 201 GLY A O 1
ATOM 1527 N N . ASN A 1 202 ? -27.375 2.926 27.474 1.00 92.25 202 ASN A N 1
ATOM 1528 C CA . ASN A 1 202 ? -27.492 4.177 28.224 1.00 92.25 202 ASN A CA 1
ATOM 1529 C C . ASN A 1 202 ? -26.589 5.299 27.685 1.00 92.25 202 ASN A C 1
ATOM 1531 O O . ASN A 1 202 ? -26.672 6.430 28.161 1.00 92.25 202 ASN A O 1
ATOM 1535 N N . SER A 1 203 ? -25.752 4.999 26.687 1.00 91.00 203 SER A N 1
ATOM 1536 C CA . SER A 1 203 ? -24.763 5.909 26.100 1.00 91.00 203 SER A CA 1
ATOM 1537 C C . SER A 1 203 ? -23.853 6.567 27.147 1.00 91.00 203 SER A C 1
ATOM 1539 O O . SER A 1 203 ? -23.583 7.764 27.074 1.00 91.00 203 SER A O 1
ATOM 1541 N N . VAL A 1 204 ? -23.404 5.793 28.141 1.00 93.94 204 VAL A N 1
ATOM 1542 C CA . VAL A 1 204 ? -22.599 6.277 29.274 1.00 93.94 204 VAL A CA 1
ATOM 1543 C C . VAL A 1 204 ? -21.492 5.285 29.616 1.00 93.94 204 VAL A C 1
ATOM 1545 O O . VAL A 1 204 ? -21.655 4.078 29.446 1.00 93.94 204 VAL A O 1
ATOM 1548 N N . CYS A 1 205 ? -20.377 5.780 30.150 1.00 96.12 205 CYS A N 1
ATOM 1549 C CA . CYS A 1 205 ? -19.366 4.919 30.747 1.00 96.12 205 CYS A CA 1
ATOM 1550 C C . CYS A 1 205 ? -19.856 4.369 32.091 1.00 96.12 205 CYS A C 1
ATOM 1552 O O . CYS A 1 205 ? -20.076 5.114 33.050 1.00 96.12 205 CYS A O 1
ATOM 1554 N N . ALA A 1 206 ? -20.032 3.054 32.157 1.00 96.50 206 ALA A N 1
ATOM 1555 C CA . ALA A 1 206 ? -20.427 2.336 33.356 1.00 96.50 206 ALA A CA 1
ATOM 1556 C C . ALA A 1 206 ? -19.215 1.623 33.965 1.00 96.50 206 ALA A C 1
ATOM 1558 O O . ALA A 1 206 ? -18.356 1.100 33.259 1.00 96.50 206 ALA A O 1
ATOM 1559 N N . GLN A 1 207 ? -19.138 1.580 35.295 1.00 97.31 207 GLN A N 1
ATOM 1560 C CA . GLN A 1 207 ? -18.087 0.825 35.976 1.00 97.31 207 GLN A CA 1
ATOM 1561 C C . GLN A 1 207 ? -18.289 -0.678 35.795 1.00 97.31 207 GLN A C 1
ATOM 1563 O O . GLN A 1 207 ? -19.419 -1.169 35.846 1.00 97.31 207 GLN A O 1
ATOM 1568 N N . CYS A 1 208 ? -17.187 -1.420 35.686 1.00 96.81 208 CYS A N 1
ATOM 1569 C CA . CYS A 1 208 ? -17.235 -2.873 35.739 1.00 96.81 208 CYS A CA 1
ATOM 1570 C C . CYS A 1 208 ? -17.871 -3.340 37.048 1.00 96.81 208 CYS A C 1
ATOM 1572 O O . CYS A 1 208 ? -17.463 -2.931 38.138 1.00 96.81 208 CYS A O 1
ATOM 1574 N N . GLU A 1 209 ? -18.879 -4.202 36.949 1.00 96.38 209 GLU A N 1
ATOM 1575 C CA . GLU A 1 209 ? -19.517 -4.789 38.122 1.00 96.38 209 GLU A CA 1
ATOM 1576 C C . GLU A 1 209 ? -18.543 -5.675 38.907 1.00 96.38 209 GLU A C 1
ATOM 1578 O O . GLU A 1 209 ? -17.481 -6.075 38.422 1.00 96.38 209 GLU A O 1
ATOM 1583 N N . ARG A 1 210 ? -18.913 -6.014 40.148 1.00 94.62 210 ARG A N 1
ATOM 1584 C CA . ARG A 1 210 ? -18.112 -6.951 40.946 1.00 94.62 210 ARG A CA 1
ATOM 1585 C C . ARG A 1 210 ? -17.894 -8.251 40.160 1.00 94.62 210 ARG A C 1
ATOM 1587 O O . ARG A 1 210 ? -18.768 -8.689 39.411 1.00 94.62 210 ARG A O 1
ATOM 1594 N N . HIS A 1 211 ? -16.744 -8.884 40.390 1.00 94.56 211 HIS A N 1
ATOM 1595 C CA . HIS A 1 211 ? -16.290 -10.102 39.714 1.00 94.56 211 HIS A CA 1
ATOM 1596 C C . HIS A 1 211 ? -15.817 -9.881 38.270 1.00 94.56 211 HIS A C 1
ATOM 1598 O O . HIS A 1 211 ? -15.483 -10.860 37.608 1.00 94.56 211 HIS A O 1
ATOM 1604 N N . HIS A 1 212 ? -15.758 -8.630 37.801 1.00 96.69 212 HIS A N 1
ATOM 1605 C CA . HIS A 1 212 ? -15.266 -8.259 36.477 1.00 96.69 212 HIS A CA 1
ATOM 1606 C C . HIS A 1 212 ? -14.186 -7.175 36.560 1.00 96.69 212 HIS A C 1
ATOM 1608 O O . HIS A 1 212 ? -14.098 -6.456 37.558 1.00 96.69 212 HIS A O 1
ATOM 1614 N N . TYR A 1 213 ? -13.390 -7.052 35.500 1.00 97.00 213 TYR A N 1
ATOM 1615 C CA . TYR A 1 213 ? -12.377 -6.016 35.322 1.00 97.00 213 TYR A CA 1
ATOM 1616 C C . TYR A 1 213 ? -12.284 -5.560 33.857 1.00 97.00 213 TYR A C 1
ATOM 1618 O O . TYR A 1 213 ? -12.727 -6.267 32.955 1.00 97.00 213 TYR A O 1
ATOM 1626 N N . GLN A 1 214 ? -11.701 -4.387 33.613 1.00 97.00 214 GLN A N 1
ATOM 1627 C CA . GLN A 1 214 ? -11.364 -3.912 32.269 1.00 97.00 214 GLN A CA 1
ATOM 1628 C C . GLN A 1 214 ? -10.061 -3.115 32.313 1.00 97.00 214 GLN A C 1
ATOM 1630 O O . GLN A 1 214 ? -9.993 -2.087 32.973 1.00 97.00 214 GLN A O 1
ATOM 1635 N N . ASP A 1 215 ? -9.025 -3.597 31.647 1.00 96.56 215 ASP A N 1
ATOM 1636 C CA . ASP A 1 215 ? -7.670 -3.047 31.691 1.00 96.56 215 ASP A CA 1
ATOM 1637 C C . ASP A 1 215 ? -7.341 -2.075 30.552 1.00 96.56 215 ASP A C 1
ATOM 1639 O O . ASP A 1 215 ? -6.365 -1.328 30.642 1.00 96.56 215 ASP A O 1
ATOM 1643 N N . MET A 1 216 ? -8.175 -2.021 29.517 1.00 94.56 216 MET A N 1
ATOM 1644 C CA . MET A 1 216 ? -8.029 -1.111 28.382 1.00 94.56 216 MET A CA 1
ATOM 1645 C C . MET A 1 216 ? -9.106 -0.022 28.384 1.00 94.56 216 MET A C 1
ATOM 1647 O O . MET A 1 216 ? -10.211 -0.227 28.883 1.00 94.56 216 MET A O 1
ATOM 1651 N N . SER A 1 217 ? -8.799 1.137 27.795 1.00 93.25 217 SER A N 1
ATOM 1652 C CA . SER A 1 217 ? -9.797 2.188 27.580 1.00 93.25 217 SER A CA 1
ATOM 1653 C C . SER A 1 217 ? -10.667 1.903 26.351 1.00 93.25 217 SER A C 1
ATOM 1655 O O . SER A 1 217 ? -10.308 1.089 25.489 1.00 93.25 217 SER A O 1
ATOM 1657 N N . GLY A 1 218 ? -11.827 2.558 26.279 1.00 92.06 218 GLY A N 1
ATOM 1658 C CA . GLY A 1 218 ? -12.686 2.534 25.095 1.00 92.06 218 GLY A CA 1
ATOM 1659 C C . GLY A 1 218 ? -13.235 1.145 24.771 1.00 92.06 218 GLY A C 1
ATOM 1660 O O . GLY A 1 218 ? -13.257 0.747 23.610 1.00 92.06 218 GLY A O 1
ATOM 1661 N N . GLN A 1 219 ? -13.624 0.383 25.794 1.00 93.62 219 GLN A N 1
ATOM 1662 C CA . GLN A 1 219 ? -14.136 -0.982 25.650 1.00 93.62 219 GLN A CA 1
ATOM 1663 C C . GLN A 1 219 ? -15.652 -1.036 25.833 1.00 93.62 219 GLN A C 1
ATOM 1665 O O . GLN A 1 219 ? -16.233 -0.199 26.517 1.00 93.62 219 GLN A O 1
ATOM 1670 N N . GLU A 1 220 ? -16.298 -2.048 25.256 1.00 93.19 220 GLU A N 1
ATOM 1671 C CA . GLU A 1 220 ? -17.760 -2.241 25.328 1.00 93.19 220 GLU A CA 1
ATOM 1672 C C . GLU A 1 220 ? -18.193 -3.294 26.359 1.00 93.19 220 GLU A C 1
ATOM 1674 O O . GLU A 1 220 ? -19.381 -3.528 26.566 1.00 93.19 220 GLU A O 1
ATOM 1679 N N . PHE A 1 221 ? -17.235 -3.947 27.017 1.00 93.94 221 PHE A N 1
ATOM 1680 C CA . PHE A 1 221 ? -17.506 -4.977 28.011 1.00 93.94 221 PHE A CA 1
ATOM 1681 C C . PHE A 1 221 ? -16.408 -5.032 29.074 1.00 93.94 221 PHE A C 1
ATOM 1683 O O . PHE A 1 221 ? -15.319 -4.491 28.894 1.00 93.94 221 PHE A O 1
ATOM 1690 N N . CYS A 1 222 ? -16.688 -5.724 30.176 1.00 96.75 222 CYS A N 1
ATOM 1691 C CA . CYS A 1 222 ? -15.697 -6.063 31.194 1.00 96.75 222 CYS A CA 1
ATOM 1692 C C . CYS A 1 222 ? -15.426 -7.568 31.175 1.00 96.75 222 CYS A C 1
ATOM 1694 O O . CYS A 1 222 ? -16.355 -8.372 31.072 1.00 96.75 222 CYS A O 1
ATOM 1696 N N . TYR A 1 223 ? -14.165 -7.957 31.314 1.00 96.94 223 TYR A N 1
ATOM 1697 C CA . TYR A 1 223 ? -13.753 -9.348 31.445 1.00 96.94 223 TYR A CA 1
ATOM 1698 C C . TYR A 1 223 ? -14.172 -9.905 32.805 1.00 96.94 223 TYR A C 1
ATOM 1700 O O . TYR A 1 223 ? -14.000 -9.251 33.833 1.00 96.94 223 TYR A O 1
ATOM 1708 N N . SER A 1 224 ? -14.705 -11.125 32.842 1.00 96.44 224 SER A N 1
ATOM 1709 C CA . SER A 1 224 ? -14.941 -11.828 34.107 1.00 96.44 224 SER A CA 1
ATOM 1710 C C . SER A 1 224 ? -13.616 -12.260 34.741 1.00 96.44 224 SER A C 1
ATOM 1712 O O . SER A 1 224 ? -12.670 -12.631 34.042 1.00 96.44 224 SER A O 1
ATOM 1714 N N . CYS A 1 225 ? -13.555 -12.264 36.073 1.00 95.62 225 CYS A N 1
ATOM 1715 C CA . CYS A 1 225 ? -12.425 -12.839 36.792 1.00 95.62 225 CYS A CA 1
ATOM 1716 C C . CYS A 1 225 ? -12.255 -14.338 36.469 1.00 95.62 225 CYS A C 1
ATOM 1718 O O . CYS A 1 225 ? -13.249 -15.032 36.221 1.00 95.62 225 CYS A O 1
ATOM 1720 N N . PRO A 1 226 ? -11.017 -14.866 36.525 1.00 94.50 226 PRO A N 1
ATOM 1721 C CA . PRO A 1 226 ? -10.758 -16.299 36.418 1.00 94.50 226 PRO A CA 1
ATOM 1722 C C . PRO A 1 226 ? -11.550 -17.126 37.444 1.00 94.50 226 PRO A C 1
ATOM 1724 O O . PRO A 1 226 ? -11.982 -16.624 38.484 1.00 94.50 226 PRO A O 1
ATOM 1727 N N . LEU A 1 227 ? -11.728 -18.421 37.160 1.00 90.88 227 LEU A N 1
ATOM 1728 C CA . LEU A 1 227 ? -12.540 -19.320 37.987 1.00 90.88 227 LEU A CA 1
ATOM 1729 C C . LEU A 1 227 ? -12.119 -19.296 39.463 1.00 90.88 227 LEU A C 1
ATOM 1731 O O . LEU A 1 227 ? -10.960 -19.520 39.800 1.00 90.88 227 LEU A O 1
ATOM 1735 N N . GLY A 1 228 ? -13.100 -19.073 40.340 1.00 89.38 228 GLY A N 1
ATOM 1736 C CA . GLY A 1 228 ? -12.906 -19.027 41.791 1.00 89.38 228 GLY A CA 1
ATOM 1737 C C . GLY A 1 228 ? -12.415 -17.683 42.335 1.00 89.38 228 GLY A C 1
ATOM 1738 O O . GLY A 1 228 ? -12.435 -17.509 43.551 1.00 89.38 228 GLY A O 1
ATOM 1739 N N . MET A 1 229 ? -12.044 -16.735 41.470 1.00 94.25 229 MET A N 1
ATOM 1740 C CA . MET A 1 229 ? -11.549 -15.417 41.867 1.00 94.25 229 MET A CA 1
ATOM 1741 C C . MET A 1 229 ? -12.646 -14.348 41.788 1.00 94.25 229 MET A C 1
ATOM 1743 O O . MET A 1 229 ? -13.633 -14.475 41.056 1.00 94.25 229 MET A O 1
ATOM 1747 N N . LYS A 1 230 ? -12.485 -13.263 42.544 1.00 93.00 230 LYS A N 1
ATOM 1748 C CA . LYS A 1 230 ? -13.399 -12.114 42.543 1.00 93.00 230 LYS A CA 1
ATOM 1749 C C . LYS A 1 230 ? -12.666 -10.801 42.769 1.00 93.00 230 LYS A C 1
ATOM 1751 O O . LYS A 1 230 ? -11.636 -10.762 43.424 1.00 93.00 230 LYS A O 1
ATOM 1756 N N . THR A 1 231 ? -13.267 -9.708 42.317 1.00 94.44 231 THR A N 1
ATOM 1757 C CA . THR A 1 231 ? -12.872 -8.354 42.720 1.00 94.44 231 THR A CA 1
ATOM 1758 C C . THR A 1 231 ? -13.643 -7.921 43.970 1.00 94.44 231 THR A C 1
ATOM 1760 O O . THR A 1 231 ? -14.782 -8.344 44.199 1.00 94.44 231 THR A O 1
ATOM 1763 N N . SER A 1 232 ? -13.040 -7.082 44.820 1.00 90.38 232 SER A N 1
ATOM 1764 C CA . SER A 1 232 ? -13.706 -6.577 46.036 1.00 90.38 232 SER A CA 1
ATOM 1765 C C . SER A 1 232 ? -14.769 -5.520 45.722 1.00 90.38 232 SER A C 1
ATOM 1767 O O . SER A 1 232 ? -15.825 -5.459 46.366 1.00 90.38 232 SER A O 1
ATOM 1769 N N . GLN A 1 233 ? -14.465 -4.666 44.746 1.00 92.69 233 GLN A N 1
ATOM 1770 C CA . GLN A 1 233 ? -15.186 -3.438 44.424 1.00 92.69 233 GLN A CA 1
ATOM 1771 C C . GLN A 1 233 ? -15.566 -3.415 42.940 1.00 92.69 233 GLN A C 1
ATOM 1773 O O . GLN A 1 233 ? -15.059 -4.213 42.154 1.00 92.69 233 GLN A O 1
ATOM 1778 N N . LYS A 1 234 ? -16.489 -2.518 42.581 1.00 95.62 234 LYS A N 1
ATOM 1779 C CA . LYS A 1 234 ? -16.752 -2.182 41.178 1.00 95.62 234 LYS A CA 1
ATOM 1780 C C . LYS A 1 234 ? -15.574 -1.38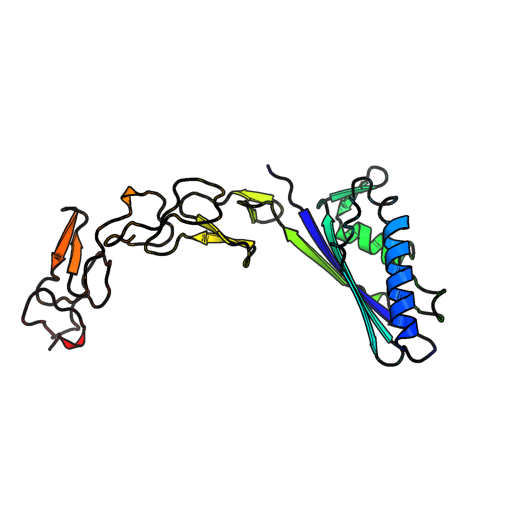8 40.611 1.00 95.62 234 LYS A C 1
ATOM 1782 O O . LYS A 1 234 ? -14.798 -0.813 41.371 1.00 95.62 234 LYS A O 1
ATOM 1787 N N . GLY A 1 235 ? -15.473 -1.329 39.290 1.00 95.94 235 GLY A N 1
ATOM 1788 C CA . GLY A 1 235 ? -14.491 -0.498 38.605 1.00 95.94 235 GLY A CA 1
ATOM 1789 C C . GLY A 1 235 ? -13.070 -1.059 38.607 1.00 95.94 235 GLY A C 1
ATOM 1790 O O . GLY A 1 235 ? -12.118 -0.293 38.511 1.00 95.94 235 GLY A O 1
ATOM 1791 N N . SER A 1 236 ? -12.896 -2.374 38.768 1.00 97.00 236 SER A N 1
ATOM 1792 C CA . SER A 1 236 ? -11.563 -2.982 38.729 1.00 97.00 236 SER A CA 1
ATOM 1793 C C . SER A 1 236 ? -10.937 -2.835 37.347 1.00 97.00 236 SER A C 1
ATOM 1795 O O . SER A 1 236 ? -11.548 -3.183 36.341 1.00 97.00 236 SER A O 1
ATOM 1797 N N . ASN A 1 237 ? -9.709 -2.332 37.308 1.00 96.31 237 ASN A N 1
ATOM 1798 C CA . ASN A 1 237 ? -9.027 -1.941 36.078 1.00 96.31 237 ASN A CA 1
ATOM 1799 C C . ASN A 1 237 ? -7.880 -2.880 35.679 1.00 96.31 237 ASN A C 1
ATOM 1801 O O . ASN A 1 237 ? -7.069 -2.532 34.832 1.00 96.31 237 ASN A O 1
ATOM 1805 N N . SER A 1 238 ? -7.748 -4.037 36.325 1.00 94.81 238 SER A N 1
ATOM 1806 C CA . SER A 1 238 ? -6.713 -5.008 35.978 1.00 94.81 238 SER A CA 1
ATOM 1807 C C . SER A 1 238 ? -7.085 -6.406 36.461 1.00 94.81 238 SER A C 1
ATOM 1809 O O . SER A 1 238 ? -7.841 -6.570 37.428 1.00 94.81 238 SER A O 1
ATOM 1811 N N . SER A 1 239 ? -6.536 -7.416 35.788 1.00 94.69 239 SER A N 1
ATOM 1812 C CA . SER A 1 239 ? -6.766 -8.824 36.124 1.00 94.69 239 SER A CA 1
ATOM 1813 C C . SER A 1 239 ? -6.193 -9.200 37.498 1.00 94.69 239 SER A C 1
ATOM 1815 O O . SER A 1 239 ? -6.753 -10.037 38.202 1.00 94.69 239 SER A O 1
ATOM 1817 N N . GLU A 1 240 ? -5.134 -8.515 37.932 1.00 93.62 240 GLU A N 1
ATOM 1818 C CA . GLU A 1 240 ? -4.472 -8.682 39.230 1.00 93.62 240 GLU A CA 1
ATOM 1819 C C . GLU A 1 240 ? -5.360 -8.266 40.412 1.00 93.62 240 GLU A C 1
ATOM 1821 O O . GLU A 1 240 ? -5.083 -8.621 41.556 1.00 93.62 240 GLU A O 1
ATOM 1826 N N . SER A 1 241 ? -6.451 -7.539 40.152 1.00 93.06 241 SER A N 1
ATOM 1827 C CA . SER A 1 241 ? -7.462 -7.215 41.164 1.00 93.06 241 SER A CA 1
ATOM 1828 C C . SER A 1 241 ? -8.389 -8.397 41.495 1.00 93.06 241 SER A C 1
ATOM 1830 O O . SER A 1 241 ? -9.195 -8.295 42.425 1.00 93.06 241 SER A O 1
ATOM 1832 N N . CYS A 1 242 ? -8.312 -9.500 40.741 1.00 93.94 242 CYS A N 1
ATOM 1833 C CA . CYS A 1 242 ? -9.022 -10.743 41.027 1.00 93.94 242 CYS A CA 1
ATOM 1834 C C . CYS A 1 242 ? -8.223 -11.581 42.043 1.00 93.94 242 CYS A C 1
ATOM 1836 O O . CYS A 1 242 ? -7.056 -11.887 41.807 1.00 93.94 242 CYS A O 1
ATOM 1838 N N . TYR A 1 243 ? -8.859 -11.976 43.152 1.00 92.88 243 TYR A N 1
ATOM 1839 C CA . TYR A 1 243 ? -8.280 -12.805 44.225 1.00 92.88 243 TYR A CA 1
ATOM 1840 C C . TYR A 1 243 ? -9.264 -13.862 44.741 1.00 92.88 243 TYR A C 1
ATOM 1842 O O . TYR A 1 243 ? -10.487 -13.729 44.480 1.00 92.88 243 TYR A O 1
#

Solvent-accessible surface area (backbone atoms only — not comparable to full-atom values): 12761 Å² total; per-residue (Å²): 132,66,79,49,27,23,29,40,39,37,37,37,37,30,40,37,86,49,73,49,48,72,74,52,39,54,51,49,55,51,52,49,52,49,41,50,63,62,51,44,45,79,67,36,80,85,61,72,79,55,69,89,67,46,50,70,51,60,44,66,55,59,41,28,34,45,35,36,39,36,48,64,74,36,58,63,60,44,75,55,94,94,39,81,38,45,52,65,58,50,50,50,44,38,45,73,77,66,45,59,72,60,43,53,89,56,74,54,25,37,72,43,73,92,50,59,44,79,46,80,45,76,45,41,57,91,18,32,18,70,55,88,98,40,42,44,64,16,47,57,4,20,16,30,39,82,87,80,57,34,60,40,62,14,52,64,31,20,18,17,72,48,62,38,27,66,63,54,49,65,40,66,81,73,26,22,25,81,44,66,35,26,38,41,79,82,49,46,39,70,44,16,51,51,5,18,14,36,37,76,93,76,73,42,71,40,62,16,51,66,33,20,19,16,65,50,59,39,30,75,59,54,47,68,41,60,92,94,34,32,32,94,46,62,37,28,41,36,76,84,56,39,85

Nearest PDB structures (foldseek):
  7n4y-assembly1_B  TM=3.992E-01  e=5.139E-08  Bos indicus x Bos taurus
  6scj-assembly1_B  TM=3.528E-01  e=3.551E-06  Homo sapiens
  7s7k-assembly1_A  TM=2.112E-01  e=1.350E-03  Mus musculus
  7k7j-assembly1_A  TM=2.311E-01  e=7.032E-03  Homo sapiens
  4c98-assembly1_A-2  TM=5.540E-01  e=8.033E+00  Thermus thermophilus HB8

InterPro domains:
  IPR009030 Growth factor receptor cysteine-rich domain superfamily [SSF57184] (123-235)
  IPR011641 Tyrosine-protein kinase ephrin type A/B receptor-like [PF07699] (141-188)
  IPR011641 Tyrosine-protein kinase ephrin type A/B receptor-like [PF07699] (195-242)
  IPR052071 Signal peptide, CUB and EGF-like domain-containing protein [PTHR24046] (114-243)

Organism: Mytilus galloprovincialis (NCBI:txid29158)

Mean predicted aligned error: 8.93 Å

Radius of gyration: 29.25 Å; Cα contacts (8 Å, |Δi|>4): 572; chains: 1; bounding box: 63×34×82 Å

Sequence (243 aa):
NQTQTIALTIKITYKFAVICIDAFKENINTTLGDKLKTNLPDKWPGLLWCGSQCVWNAECRGTYADVSFTLPGLSQKIQISSKTYTVKEAMLIFILQEGGLNFNNVAGAKLEEDSVTVDENPSCPSGYTVVGDTCVMCGKGTYRNDTTMSCEFCPIGSYQPNVGQKVCTSCQPPKTTLTYGSNSSADCIDDCEPGQYYDIGNSVCAQCERHHYQDMSGQEFCYSCPLGMKTSQKGSNSSESCY

Foldseek 3Di:
DAFKKKKKKKKWKWFAPFFDDVVLFVVLVVVVLVLCVPPVCVLAVPQDPCVVPKDKGWDTDTRMIMIMIIRTGHGQWGDDPNDIDGPVVSVLCCVPVVVSSPVCVRRRIDTPNVRIDMDIDMAGPQQWADDPNDTDGQDWQWAQDPVVRDTFGADWQFTAQDIRHHDTHGQDPPWIAADTSHRDNVSTAGFADWQWAQAPVVSDTDGAAKQWTAQGTHHHHTHGAPPPWIAPGTSHRDNVSTD

pLDDT: mean 87.08, std 10.06, range [50.44, 98.38]

Secondary structure (DSSP, 8-state):
-PPPEEEEEEEEEEE-SS---HHHHHHHHHHHHHHHHHHHHHHSTT----GGG-EEEEEEETTEEEEEEEEEEEESEEEETTEEEEHHHHHHIIIIIS-TT--TTTTT-EE-GGG-EEEEEEE--TTEEEETTEEEE--TTEEEETTTTEEEEPPTTEE--STT-SSPEEPPTTEE-SSTT--SGGG-EE-PPTTEEEETTTTEEEEPPTTEE--SSS-SS-EEPPTT---SSS-B-SGGG--